Protein AF-A0A4P6F4B7-F1 (afdb_monomer_lite)

Radius of gyration: 20.77 Å; chains: 1; bounding box: 54×55×62 Å

Organism: NCBI:txid2509457

Structure (mmCIF, N/CA/C/O backbone):
data_AF-A0A4P6F4B7-F1
#
_entry.id   AF-A0A4P6F4B7-F1
#
loop_
_atom_site.group_PDB
_atom_site.id
_atom_site.type_symbol
_atom_site.label_atom_id
_atom_site.label_alt_id
_atom_site.label_comp_id
_atom_site.label_asym_id
_atom_site.label_entity_id
_atom_site.label_seq_id
_atom_site.pdbx_PDB_ins_code
_atom_site.Cartn_x
_atom_site.Cartn_y
_atom_site.Cartn_z
_atom_site.occupancy
_atom_site.B_iso_or_equiv
_atom_site.auth_seq_id
_atom_site.auth_comp_id
_atom_site.auth_asym_id
_atom_site.auth_atom_id
_atom_site.pdbx_PDB_model_num
ATOM 1 N N . MET A 1 1 ? -6.247 32.595 34.791 1.00 35.41 1 MET A N 1
ATOM 2 C CA . MET A 1 1 ? -6.452 31.134 34.673 1.00 35.41 1 MET A CA 1
ATOM 3 C C . MET A 1 1 ? -6.144 30.738 33.241 1.00 35.41 1 MET A C 1
ATOM 5 O O . MET A 1 1 ? -6.876 31.137 32.350 1.00 35.41 1 MET A O 1
ATOM 9 N N . SER A 1 2 ? -5.014 30.068 33.017 1.00 31.06 2 SER A N 1
ATOM 10 C CA . SER A 1 2 ? -4.595 29.619 31.686 1.00 31.06 2 SER A CA 1
ATOM 11 C C . SER A 1 2 ? -5.286 28.289 31.389 1.00 31.06 2 SER A C 1
ATOM 13 O O . SER A 1 2 ? -4.991 27.285 32.033 1.00 31.06 2 SER A O 1
ATOM 15 N N . THR A 1 3 ? -6.264 28.295 30.488 1.00 32.38 3 THR A N 1
ATOM 16 C CA . THR A 1 3 ? -6.916 27.094 29.958 1.00 32.38 3 THR A CA 1
ATOM 17 C C . THR A 1 3 ? -5.935 26.382 29.034 1.00 32.38 3 THR A C 1
ATOM 19 O O . THR A 1 3 ? -5.864 26.641 27.835 1.00 32.38 3 THR A O 1
ATOM 22 N N . THR A 1 4 ? -5.141 25.478 29.597 1.00 37.78 4 THR A N 1
ATOM 23 C CA . THR A 1 4 ? -4.362 24.509 28.828 1.00 37.78 4 THR A CA 1
ATOM 24 C C . THR A 1 4 ? -5.329 23.614 28.056 1.00 37.78 4 THR A C 1
ATOM 26 O O . THR A 1 4 ? -5.941 22.701 28.608 1.00 37.78 4 THR A O 1
ATOM 29 N N . LEU A 1 5 ? -5.500 23.907 26.764 1.00 41.56 5 LEU A N 1
ATOM 30 C CA . LEU A 1 5 ? -6.276 23.091 25.834 1.00 41.56 5 LEU A CA 1
ATOM 31 C C . LEU A 1 5 ? -5.729 21.663 25.866 1.00 41.56 5 LEU A C 1
ATOM 33 O O . LEU A 1 5 ? -4.612 21.397 25.418 1.00 41.56 5 LEU A O 1
ATOM 37 N N . THR A 1 6 ? -6.508 20.738 26.426 1.00 55.94 6 THR A N 1
ATOM 38 C CA . THR A 1 6 ? -6.184 19.316 26.360 1.00 55.94 6 THR A CA 1
ATOM 39 C C . THR A 1 6 ? -6.162 18.935 24.879 1.00 55.94 6 THR A C 1
ATOM 41 O O . THR A 1 6 ? -7.148 19.190 24.183 1.00 55.94 6 THR A O 1
ATOM 44 N N . PRO A 1 7 ? -5.055 18.385 24.349 1.00 62.03 7 PRO A N 1
ATOM 45 C CA . PRO A 1 7 ? -5.012 17.988 22.952 1.00 62.03 7 PRO A CA 1
ATOM 46 C C . PRO A 1 7 ? -6.158 17.011 22.664 1.00 62.03 7 PRO A C 1
ATOM 48 O O . PRO A 1 7 ? -6.463 16.171 23.518 1.00 62.03 7 PRO A O 1
ATOM 51 N N . PRO A 1 8 ? -6.790 17.094 21.480 1.00 85.25 8 PRO A N 1
ATOM 52 C CA . PRO A 1 8 ? -7.899 16.214 21.144 1.00 85.25 8 PRO A CA 1
ATOM 53 C C . PRO A 1 8 ? -7.458 14.755 21.307 1.00 85.25 8 PRO A C 1
ATOM 55 O O . PRO A 1 8 ? -6.359 14.389 20.885 1.00 85.25 8 PRO A O 1
ATOM 58 N N . VAL A 1 9 ? -8.304 13.922 21.926 1.00 90.38 9 VAL A N 1
ATOM 59 C CA . VAL A 1 9 ? -8.005 12.518 22.291 1.00 90.38 9 VAL A CA 1
ATOM 60 C C . VAL A 1 9 ? -7.377 11.742 21.126 1.00 90.38 9 VAL A C 1
ATOM 62 O O . VAL A 1 9 ? -6.399 11.018 21.314 1.00 90.38 9 VAL A O 1
ATOM 65 N N . LEU A 1 10 ? -7.873 11.971 19.906 1.00 91.75 10 LEU A N 1
ATOM 66 C CA . LEU A 1 10 ? -7.323 11.405 18.675 1.00 91.75 10 LEU A CA 1
ATOM 67 C C . LEU A 1 10 ? -5.840 11.745 18.469 1.00 91.75 10 LEU A C 1
ATOM 69 O O . LEU A 1 10 ? -5.056 10.853 18.170 1.00 91.75 10 LEU A O 1
ATOM 73 N N . ALA A 1 11 ? -5.432 13.003 18.643 1.00 94.25 11 ALA A N 1
ATOM 74 C CA . ALA A 1 11 ? -4.050 13.430 18.424 1.00 94.25 11 ALA A CA 1
ATOM 75 C C . ALA A 1 11 ? -3.086 12.829 19.455 1.00 94.25 11 ALA A C 1
ATOM 77 O O . ALA A 1 11 ? -1.920 12.571 19.149 1.00 94.25 11 ALA A O 1
ATOM 78 N N . THR A 1 12 ? -3.553 12.612 20.684 1.00 94.88 12 THR A N 1
ATOM 79 C CA . THR A 1 12 ? -2.772 11.937 21.728 1.00 94.88 12 THR A CA 1
ATOM 80 C C . THR A 1 12 ? -2.606 10.453 21.409 1.00 94.88 12 THR A C 1
ATOM 82 O O . THR A 1 12 ? -1.492 9.931 21.478 1.00 94.88 12 THR A O 1
ATOM 85 N N . LEU A 1 13 ? -3.683 9.781 20.991 1.00 95.12 13 LEU A N 1
ATOM 86 C CA . LEU A 1 13 ? -3.633 8.375 20.585 1.00 95.12 13 LEU A CA 1
ATOM 87 C C . LEU A 1 13 ? -2.804 8.168 19.320 1.00 95.12 13 LEU A C 1
ATOM 89 O O . LEU A 1 13 ? -1.950 7.291 19.307 1.00 95.12 13 LEU A O 1
ATOM 93 N N . ALA A 1 14 ? -2.983 9.003 18.297 1.00 96.94 14 ALA A N 1
ATOM 94 C CA . ALA A 1 14 ? -2.214 8.931 17.060 1.00 96.94 14 ALA A CA 1
ATOM 95 C C . ALA A 1 14 ? -0.713 9.053 17.340 1.00 96.94 14 ALA A C 1
ATOM 97 O O . ALA A 1 14 ? 0.058 8.206 16.906 1.00 96.94 14 ALA A O 1
ATOM 98 N N . ARG A 1 15 ? -0.289 10.036 18.151 1.00 97.38 15 ARG A N 1
ATOM 99 C CA . ARG A 1 15 ? 1.121 10.171 18.567 1.00 97.38 15 ARG A CA 1
ATOM 100 C C . ARG A 1 15 ? 1.644 8.926 19.279 1.00 97.38 15 ARG A C 1
ATOM 102 O O . ARG A 1 15 ? 2.787 8.528 19.058 1.00 97.38 15 ARG A O 1
ATOM 109 N N . ARG A 1 16 ? 0.818 8.304 20.123 1.00 97.38 16 ARG A N 1
ATOM 110 C CA . ARG A 1 16 ? 1.181 7.068 20.820 1.00 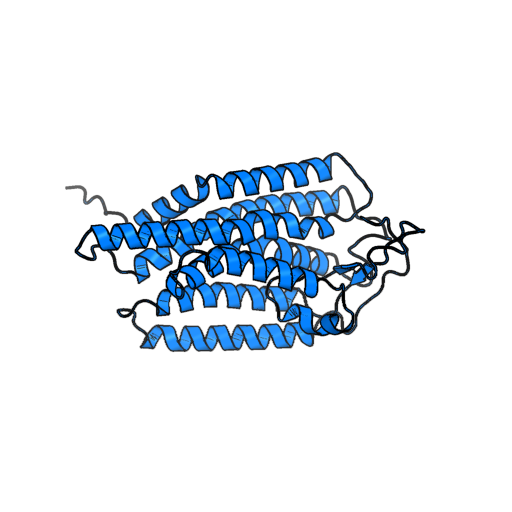97.38 16 ARG A CA 1
ATOM 111 C C . ARG A 1 16 ? 1.337 5.895 19.853 1.00 97.38 16 ARG A C 1
ATOM 113 O O . ARG A 1 16 ? 2.346 5.202 19.940 1.00 97.38 16 ARG A O 1
ATOM 120 N N . GLU A 1 17 ? 0.394 5.689 18.938 1.00 98.00 17 GLU A N 1
ATOM 121 C CA . GLU A 1 17 ? 0.468 4.588 17.969 1.00 98.00 17 GLU A CA 1
ATOM 122 C C . GLU A 1 17 ? 1.582 4.798 16.937 1.00 98.00 17 GLU A C 1
ATOM 124 O O . GLU A 1 17 ? 2.301 3.850 16.636 1.00 98.00 17 GLU A O 1
ATOM 129 N N . ILE A 1 18 ? 1.822 6.038 16.491 1.00 98.56 18 ILE A N 1
ATOM 130 C CA . ILE A 1 18 ? 2.997 6.420 15.688 1.00 98.56 18 ILE A CA 1
ATOM 131 C C . ILE A 1 18 ? 4.280 5.999 16.407 1.00 98.56 18 ILE A C 1
ATOM 133 O O . ILE A 1 18 ? 5.122 5.312 15.830 1.00 98.56 18 ILE A O 1
ATOM 137 N N . ARG A 1 19 ? 4.423 6.363 17.690 1.00 98.50 19 ARG A N 1
ATOM 138 C CA . ARG A 1 19 ? 5.600 5.991 18.482 1.00 98.50 19 ARG A CA 1
ATOM 139 C C . ARG A 1 19 ? 5.728 4.477 18.610 1.00 98.50 19 ARG A C 1
ATOM 141 O O . ARG A 1 19 ? 6.810 3.956 18.376 1.00 98.50 19 ARG A O 1
ATOM 148 N N . HIS A 1 20 ? 4.650 3.772 18.956 1.00 98.38 20 HIS A N 1
ATOM 149 C CA . HIS A 1 20 ? 4.681 2.315 19.086 1.00 98.38 20 HIS A CA 1
ATOM 150 C C . HIS A 1 20 ? 5.082 1.626 17.781 1.00 98.38 20 HIS A C 1
ATOM 152 O O . HIS A 1 20 ? 5.886 0.695 17.822 1.00 98.38 20 HIS A O 1
ATOM 158 N N . TYR A 1 21 ? 4.556 2.092 16.645 1.00 98.56 21 TYR A N 1
ATOM 159 C CA . TYR A 1 21 ? 4.910 1.580 15.327 1.00 98.56 21 TYR A CA 1
ATOM 160 C C . TYR A 1 21 ? 6.398 1.805 15.041 1.00 98.56 21 TYR A C 1
ATOM 162 O O . TYR A 1 21 ? 7.110 0.853 14.729 1.00 98.56 21 TYR A O 1
ATOM 170 N N . ALA A 1 22 ? 6.887 3.036 15.226 1.00 98.50 22 ALA A N 1
ATOM 171 C CA . ALA A 1 22 ? 8.288 3.397 15.001 1.00 98.50 22 ALA A CA 1
ATOM 172 C C . ALA A 1 22 ? 9.266 2.619 15.894 1.00 98.50 22 ALA A C 1
ATOM 174 O O . ALA A 1 22 ? 10.378 2.324 15.473 1.00 98.50 22 ALA A O 1
ATOM 175 N N . THR A 1 23 ? 8.854 2.254 17.110 1.00 98.38 23 THR A N 1
ATOM 176 C CA . THR A 1 23 ? 9.669 1.455 18.043 1.00 98.38 23 THR A CA 1
ATOM 177 C C . THR A 1 23 ? 9.446 -0.055 17.930 1.00 98.38 23 THR A C 1
ATOM 179 O O . THR A 1 23 ? 9.981 -0.816 18.735 1.00 98.38 23 THR A O 1
ATOM 182 N N . SER A 1 24 ? 8.620 -0.515 16.989 1.00 98.31 24 SER A N 1
ATOM 183 C CA . SER A 1 24 ? 8.363 -1.942 16.804 1.00 98.31 24 SER A CA 1
ATOM 184 C C . SER A 1 24 ? 9.623 -2.641 16.305 1.00 98.31 24 SER A C 1
ATOM 186 O O . SER A 1 24 ? 10.150 -2.288 15.254 1.00 98.31 24 SER A O 1
ATOM 188 N N . TRP A 1 25 ? 10.080 -3.671 17.022 1.00 98.06 25 TRP A N 1
ATOM 189 C CA . TRP A 1 25 ? 11.284 -4.415 16.644 1.00 98.06 25 TRP A CA 1
ATOM 190 C C . TRP A 1 25 ? 11.193 -4.996 15.231 1.00 98.06 25 TRP A C 1
ATOM 192 O O . TRP A 1 25 ? 12.119 -4.836 14.448 1.00 98.06 25 TRP A O 1
ATOM 202 N N . LEU A 1 26 ? 10.044 -5.581 14.870 1.00 97.31 26 LEU A N 1
ATOM 203 C CA . LEU A 1 26 ? 9.818 -6.114 13.523 1.00 97.31 26 LEU A CA 1
ATOM 204 C C . LEU A 1 26 ? 9.966 -5.033 12.447 1.00 97.31 26 LEU A C 1
ATOM 206 O O . LEU A 1 26 ? 10.609 -5.271 11.430 1.00 97.31 26 LEU A O 1
ATOM 210 N N . PHE A 1 27 ? 9.408 -3.842 12.689 1.00 98.00 27 PHE A N 1
ATOM 211 C CA . PHE A 1 27 ? 9.550 -2.720 11.764 1.00 98.00 27 PHE A CA 1
ATOM 212 C C . PHE A 1 27 ? 11.016 -2.293 11.651 1.00 98.00 27 PHE A C 1
ATOM 214 O O . PHE A 1 27 ? 11.535 -2.209 10.546 1.00 98.00 27 PHE A O 1
ATOM 221 N N . LEU A 1 28 ? 11.702 -2.098 12.780 1.00 98.38 28 LEU A N 1
ATOM 222 C CA . LEU A 1 28 ? 13.111 -1.701 12.805 1.00 98.38 28 LEU A CA 1
ATOM 223 C C . LEU A 1 28 ? 14.018 -2.716 12.100 1.00 98.38 28 LEU A C 1
ATOM 225 O O . LEU A 1 28 ? 14.909 -2.310 11.362 1.00 98.38 28 LEU A O 1
ATOM 229 N N . THR A 1 29 ? 13.775 -4.020 12.264 1.00 97.88 29 THR A N 1
ATOM 230 C CA . THR A 1 29 ? 14.490 -5.064 11.516 1.00 97.88 29 THR A CA 1
ATOM 231 C C . THR A 1 29 ? 14.230 -4.946 10.015 1.00 97.88 29 THR A C 1
ATOM 233 O O . THR A 1 29 ? 15.181 -4.958 9.240 1.00 97.88 29 THR A O 1
ATOM 236 N N . GLY A 1 30 ? 12.972 -4.768 9.596 1.00 96.69 30 GLY A N 1
ATOM 237 C CA . GLY A 1 30 ? 12.630 -4.548 8.187 1.00 96.69 30 GLY A CA 1
ATOM 238 C C . GLY A 1 30 ? 13.335 -3.325 7.593 1.00 96.69 30 GLY A C 1
ATOM 239 O O . GLY A 1 30 ? 13.929 -3.415 6.521 1.00 96.69 30 GLY A O 1
ATOM 240 N N . VAL A 1 31 ? 13.358 -2.207 8.325 1.00 97.25 31 VAL A N 1
ATOM 241 C CA . VAL A 1 31 ? 14.072 -0.981 7.927 1.00 97.25 31 VAL A CA 1
ATOM 242 C C . VAL A 1 31 ? 15.580 -1.201 7.848 1.00 97.25 31 VAL A C 1
ATOM 244 O O . VAL A 1 31 ? 16.199 -0.756 6.887 1.00 97.25 31 VAL A O 1
ATOM 247 N N . ALA A 1 32 ? 16.176 -1.895 8.819 1.00 97.38 32 ALA A N 1
ATOM 248 C CA . ALA A 1 32 ? 17.608 -2.177 8.823 1.00 97.38 32 ALA A CA 1
ATOM 249 C C . ALA A 1 32 ? 18.025 -3.022 7.611 1.00 97.38 32 ALA A C 1
ATOM 251 O O . ALA A 1 32 ? 19.013 -2.702 6.954 1.00 97.38 32 ALA A O 1
ATOM 252 N N . VAL A 1 33 ? 17.250 -4.058 7.275 1.00 95.88 33 VAL A N 1
ATOM 253 C CA . VAL A 1 33 ? 17.514 -4.902 6.099 1.00 95.88 33 VAL A CA 1
ATOM 254 C C . VAL A 1 33 ? 17.290 -4.119 4.800 1.00 95.88 33 VAL A C 1
ATOM 256 O O . VAL A 1 33 ? 18.110 -4.213 3.889 1.00 95.88 33 VAL A O 1
ATOM 259 N N . ALA A 1 34 ? 16.241 -3.291 4.723 1.00 93.88 34 ALA A N 1
ATOM 260 C CA . ALA A 1 34 ? 15.999 -2.437 3.560 1.00 93.88 34 ALA A CA 1
ATOM 261 C C . ALA A 1 34 ? 17.146 -1.441 3.339 1.00 93.88 34 ALA A C 1
ATOM 263 O O . ALA A 1 34 ? 17.628 -1.294 2.220 1.00 93.88 34 ALA A O 1
ATOM 264 N N . LEU A 1 35 ? 17.626 -0.809 4.413 1.00 94.19 35 LEU A N 1
ATOM 265 C CA . LEU A 1 35 ? 18.765 0.103 4.371 1.00 94.19 35 LEU A CA 1
ATOM 266 C C . LEU A 1 35 ? 20.049 -0.616 3.951 1.00 94.19 35 LEU A C 1
ATOM 268 O O . LEU A 1 35 ? 20.772 -0.099 3.107 1.00 94.19 35 LEU A O 1
ATOM 272 N N . ALA A 1 36 ? 20.323 -1.801 4.502 1.00 94.06 36 ALA A N 1
ATOM 273 C CA . ALA A 1 36 ? 21.495 -2.591 4.132 1.00 94.06 36 ALA A CA 1
ATOM 274 C C . ALA A 1 36 ? 21.488 -2.942 2.636 1.00 94.06 36 ALA A C 1
ATOM 276 O O . ALA A 1 36 ? 22.503 -2.766 1.966 1.00 94.06 36 ALA A O 1
ATOM 277 N N . SER A 1 37 ? 20.333 -3.345 2.098 1.00 91.12 37 SER A N 1
ATOM 278 C CA . SER A 1 37 ? 20.161 -3.608 0.664 1.00 91.12 37 SER A CA 1
ATOM 279 C C . SER A 1 37 ? 20.376 -2.351 -0.189 1.00 91.12 37 SER A C 1
ATOM 281 O O . SER A 1 37 ? 21.076 -2.405 -1.202 1.00 91.12 37 SER A O 1
ATOM 283 N N . THR A 1 38 ? 19.850 -1.196 0.234 1.00 90.44 38 THR A N 1
ATOM 284 C CA . THR A 1 38 ? 20.098 0.080 -0.455 1.00 90.44 38 THR A CA 1
ATOM 285 C C . THR A 1 38 ? 21.577 0.451 -0.440 1.00 90.44 38 THR A C 1
ATOM 287 O O . THR A 1 38 ? 22.119 0.800 -1.481 1.00 90.44 38 THR A O 1
ATOM 290 N N . VAL A 1 39 ? 22.249 0.348 0.711 1.00 92.12 39 VAL A N 1
ATOM 291 C CA . VAL A 1 39 ? 23.685 0.645 0.836 1.00 92.12 39 VAL A CA 1
ATOM 292 C C . VAL A 1 39 ? 24.506 -0.282 -0.051 1.00 92.12 39 VAL A C 1
ATOM 294 O O . VAL A 1 39 ? 25.375 0.194 -0.772 1.00 92.12 39 VAL A O 1
ATOM 297 N N . GLN A 1 40 ? 24.205 -1.581 -0.055 1.00 90.31 40 GLN A N 1
ATOM 298 C CA . GLN A 1 40 ? 24.858 -2.534 -0.948 1.00 90.31 40 GLN A CA 1
ATOM 299 C C . GLN A 1 40 ? 24.715 -2.116 -2.417 1.00 90.31 40 GLN A C 1
ATOM 301 O O . GLN A 1 40 ? 25.706 -2.142 -3.137 1.00 90.31 40 GLN A O 1
ATOM 306 N N . SER A 1 41 ? 23.526 -1.657 -2.823 1.00 87.88 41 SER A N 1
ATOM 307 C CA . SER A 1 41 ? 23.273 -1.189 -4.194 1.00 87.88 41 SER A CA 1
ATOM 308 C C . SER A 1 41 ? 24.114 0.041 -4.567 1.00 87.88 41 SER A C 1
ATOM 310 O O . SER A 1 41 ? 24.460 0.210 -5.722 1.00 87.88 41 SER A O 1
ATOM 312 N N . PHE A 1 42 ? 24.481 0.897 -3.606 1.00 88.69 42 PHE A N 1
ATOM 313 C CA . PHE A 1 42 ? 25.400 2.016 -3.861 1.00 88.69 42 PHE A CA 1
ATOM 314 C C . PHE A 1 42 ? 26.869 1.590 -3.952 1.00 88.69 42 PHE A C 1
ATOM 316 O O . PHE A 1 42 ? 27.668 2.280 -4.584 1.00 88.69 42 PHE A O 1
AT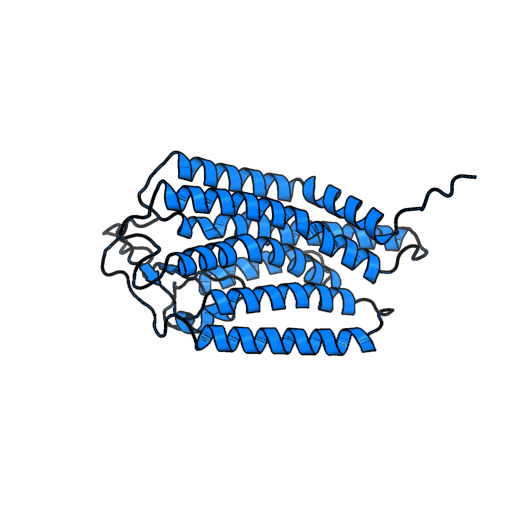OM 323 N N . LEU A 1 43 ? 27.245 0.503 -3.277 1.00 90.19 43 LEU A N 1
ATOM 324 C CA . LEU A 1 43 ? 28.634 0.047 -3.183 1.00 90.19 43 LEU A CA 1
ATOM 325 C C . LEU A 1 43 ? 29.026 -0.910 -4.310 1.00 90.19 43 LEU A C 1
ATOM 327 O O . LEU A 1 43 ? 30.206 -0.994 -4.646 1.00 90.19 43 LEU A O 1
ATOM 331 N N . VAL A 1 44 ? 28.061 -1.644 -4.859 1.00 84.81 44 VAL A N 1
ATOM 332 C CA . VAL A 1 44 ? 28.277 -2.662 -5.886 1.00 84.81 44 VAL A CA 1
ATOM 333 C C . VAL A 1 44 ? 27.420 -2.317 -7.094 1.00 84.81 44 VAL A C 1
ATOM 335 O O . VAL A 1 44 ? 26.204 -2.458 -7.043 1.00 84.81 44 VAL A O 1
ATOM 338 N N . ASP A 1 45 ? 28.074 -1.884 -8.170 1.00 79.25 45 ASP A N 1
ATOM 339 C CA . ASP A 1 45 ? 27.445 -1.771 -9.483 1.00 79.25 45 ASP A CA 1
ATOM 340 C C . ASP A 1 45 ? 27.577 -3.120 -10.196 1.00 79.25 45 ASP A C 1
ATOM 342 O O . ASP A 1 45 ? 28.640 -3.480 -10.707 1.00 79.25 45 ASP A O 1
ATOM 346 N N . ASP A 1 46 ? 26.509 -3.908 -10.154 1.00 71.50 46 ASP A N 1
ATOM 347 C CA . ASP A 1 46 ? 26.401 -5.185 -10.860 1.00 71.50 46 ASP A CA 1
ATOM 348 C C . ASP A 1 46 ? 25.748 -5.028 -12.246 1.00 71.50 46 ASP A C 1
ATOM 350 O O . ASP A 1 46 ? 25.455 -6.019 -12.919 1.00 71.50 46 ASP A O 1
ATOM 354 N N . GLY A 1 47 ? 25.508 -3.787 -12.691 1.00 68.12 47 GLY A N 1
ATOM 355 C CA . GLY A 1 47 ? 24.798 -3.480 -13.931 1.00 68.12 47 GLY A CA 1
ATOM 356 C C . GLY A 1 47 ? 23.325 -3.904 -13.928 1.00 68.12 47 GLY A C 1
ATOM 357 O O . GLY A 1 47 ? 22.655 -3.761 -14.964 1.00 68.12 47 GLY A O 1
ATOM 358 N N . THR A 1 48 ? 22.817 -4.421 -12.799 1.00 66.06 48 THR A N 1
ATOM 359 C CA . THR A 1 48 ? 21.401 -4.715 -12.589 1.00 66.06 48 THR A CA 1
ATOM 360 C C . THR A 1 4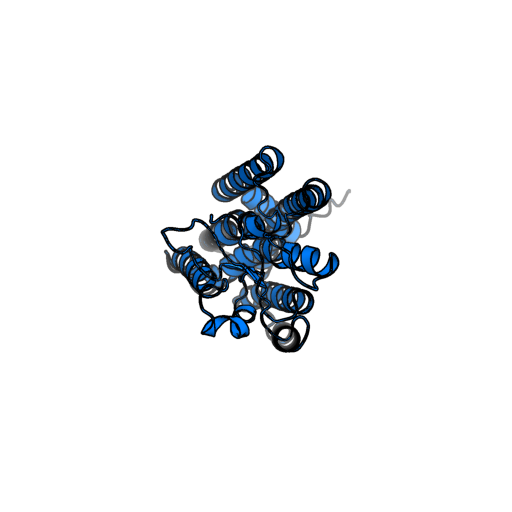8 ? 20.655 -3.439 -12.215 1.00 66.06 48 THR A C 1
ATOM 362 O O . THR A 1 48 ? 21.218 -2.410 -11.848 1.00 66.06 48 THR A O 1
ATOM 365 N N . SER A 1 49 ? 19.339 -3.457 -12.399 1.00 63.19 49 SER A N 1
ATOM 366 C CA . SER A 1 49 ? 18.552 -2.245 -12.233 1.00 63.19 49 SER A CA 1
ATOM 367 C C . SER A 1 49 ? 18.253 -1.900 -10.780 1.00 63.19 49 SER A C 1
ATOM 369 O O . SER A 1 49 ? 17.678 -2.714 -10.056 1.00 63.19 49 SER A O 1
ATOM 371 N N . SER A 1 50 ? 18.390 -0.619 -10.431 1.00 58.62 50 SER A N 1
ATOM 372 C CA . SER A 1 50 ? 17.766 -0.019 -9.242 1.00 58.62 50 SER A CA 1
ATOM 373 C C . SER A 1 50 ? 16.241 -0.205 -9.186 1.00 58.62 50 SER A C 1
ATOM 375 O O . SER A 1 50 ? 15.644 -0.142 -8.116 1.00 58.62 50 SER A O 1
ATOM 377 N N . THR A 1 51 ? 15.579 -0.478 -10.314 1.00 58.66 51 THR A N 1
ATOM 378 C CA . THR A 1 51 ? 14.136 -0.767 -10.352 1.00 58.66 51 THR A CA 1
ATOM 379 C C . THR A 1 51 ? 13.779 -2.201 -9.939 1.00 58.66 51 THR A C 1
ATOM 381 O O . THR A 1 51 ? 12.629 -2.451 -9.586 1.00 58.66 51 THR A O 1
ATOM 384 N N . MET A 1 52 ? 14.739 -3.134 -9.906 1.00 60.47 52 MET A N 1
ATOM 385 C CA . MET A 1 52 ? 14.522 -4.509 -9.423 1.00 60.47 52 MET A CA 1
ATOM 386 C C . MET A 1 52 ? 14.492 -4.583 -7.897 1.00 60.47 52 MET A C 1
ATOM 388 O O . MET A 1 52 ? 13.718 -5.341 -7.315 1.00 60.47 52 MET A O 1
ATOM 392 N N . THR A 1 53 ? 15.249 -3.716 -7.225 1.00 70.94 53 THR A N 1
ATOM 393 C CA . THR A 1 53 ? 15.252 -3.614 -5.759 1.00 70.94 53 THR A CA 1
ATOM 394 C C . THR A 1 53 ? 13.993 -2.930 -5.206 1.00 70.94 53 THR A C 1
ATOM 396 O O . THR A 1 53 ? 13.819 -2.837 -3.993 1.00 70.94 53 THR A O 1
ATOM 399 N N . MET A 1 54 ? 13.049 -2.524 -6.065 1.00 76.19 54 MET A N 1
ATOM 400 C CA . MET A 1 54 ? 11.776 -1.891 -5.683 1.00 76.19 54 MET A CA 1
ATOM 401 C C . MET A 1 54 ? 10.860 -2.769 -4.839 1.00 76.19 54 MET A C 1
ATOM 403 O O . MET A 1 54 ? 10.029 -2.245 -4.098 1.00 76.19 54 MET A O 1
ATOM 407 N N . ILE A 1 55 ? 11.034 -4.091 -4.880 1.00 81.62 55 ILE A N 1
ATOM 408 C CA . ILE A 1 55 ? 10.311 -4.985 -3.973 1.00 81.62 55 ILE A CA 1
ATOM 409 C C . ILE A 1 55 ? 10.782 -4.866 -2.526 1.00 81.62 55 ILE A C 1
ATOM 411 O O . ILE A 1 55 ? 10.007 -5.138 -1.616 1.00 81.62 55 ILE A O 1
ATOM 415 N N . VAL A 1 56 ? 12.026 -4.457 -2.284 1.00 86.75 56 VAL A N 1
ATOM 416 C CA . VAL A 1 56 ? 12.632 -4.421 -0.947 1.00 86.75 56 VAL A CA 1
ATOM 417 C C . VAL A 1 56 ? 11.791 -3.605 0.045 1.00 86.75 56 VAL A C 1
ATOM 419 O O . VAL A 1 56 ? 11.371 -4.176 1.054 1.00 86.75 56 VAL A O 1
ATOM 422 N N . PRO A 1 57 ? 11.459 -2.320 -0.200 1.00 87.56 57 PRO A N 1
ATOM 423 C CA . PRO A 1 57 ? 10.571 -1.562 0.688 1.00 87.56 57 PRO A CA 1
ATOM 424 C C . PRO A 1 57 ? 9.180 -2.192 0.773 1.00 87.56 57 PRO A C 1
ATOM 426 O O . PRO A 1 57 ? 8.573 -2.245 1.839 1.00 87.56 57 PRO A O 1
ATOM 429 N N . ALA A 1 58 ? 8.678 -2.732 -0.329 1.00 89.38 58 ALA A N 1
ATOM 430 C CA . ALA A 1 58 ? 7.385 -3.374 -0.360 1.00 89.38 58 ALA A CA 1
ATOM 431 C C . ALA A 1 58 ? 7.325 -4.580 0.610 1.00 89.38 58 ALA A C 1
ATOM 433 O O . ALA A 1 58 ? 6.514 -4.619 1.539 1.00 89.38 58 ALA A O 1
ATOM 434 N N . ALA A 1 59 ? 8.233 -5.537 0.461 1.00 90.12 59 ALA A N 1
ATOM 435 C CA . ALA A 1 59 ? 8.313 -6.718 1.304 1.00 90.12 59 ALA A CA 1
ATOM 436 C C . ALA A 1 59 ? 8.695 -6.363 2.751 1.00 90.12 59 ALA A C 1
ATOM 438 O O . ALA A 1 59 ? 8.011 -6.751 3.699 1.00 90.12 59 ALA A O 1
ATOM 439 N N . LEU A 1 60 ? 9.765 -5.592 2.942 1.00 94.19 60 LEU A N 1
ATOM 440 C CA . LEU A 1 60 ? 10.355 -5.379 4.266 1.00 94.19 60 LEU A CA 1
ATOM 441 C C . LEU A 1 60 ? 9.660 -4.300 5.091 1.00 94.19 60 LEU A C 1
ATOM 443 O O . LEU A 1 60 ? 9.740 -4.338 6.315 1.00 94.19 60 LEU A O 1
ATOM 447 N N . ILE A 1 61 ? 8.980 -3.345 4.454 1.00 95.06 61 ILE A N 1
ATOM 448 C CA . ILE A 1 61 ? 8.233 -2.290 5.148 1.00 95.06 61 ILE A CA 1
ATOM 449 C C . ILE A 1 61 ? 6.738 -2.569 5.060 1.00 95.06 61 ILE A C 1
ATOM 451 O O . ILE A 1 61 ? 6.051 -2.536 6.079 1.00 95.06 61 ILE A O 1
ATOM 455 N N . GLY A 1 62 ? 6.229 -2.878 3.870 1.00 95.38 62 GLY A N 1
ATOM 456 C CA . GLY A 1 62 ? 4.808 -3.123 3.653 1.00 95.38 62 GLY A CA 1
ATOM 457 C C . GLY A 1 62 ? 4.323 -4.444 4.261 1.00 95.38 62 GLY A C 1
ATOM 458 O O . GLY A 1 62 ? 3.456 -4.426 5.137 1.00 95.38 62 GLY A O 1
ATOM 459 N N . VAL A 1 63 ? 4.879 -5.593 3.852 1.00 95.56 63 VAL A N 1
ATOM 460 C CA . VAL A 1 63 ? 4.423 -6.917 4.344 1.00 95.56 63 VAL A CA 1
ATOM 461 C C . VAL A 1 63 ? 4.747 -7.095 5.827 1.00 95.56 63 VAL A C 1
ATOM 463 O O . VAL A 1 63 ? 3.899 -7.536 6.601 1.00 95.56 63 VAL A O 1
ATOM 466 N N . VAL A 1 64 ? 5.935 -6.687 6.275 1.00 96.50 64 VAL A N 1
ATOM 467 C CA . VAL A 1 64 ? 6.246 -6.655 7.717 1.00 96.50 64 VAL A CA 1
ATOM 468 C C . VAL A 1 64 ? 5.319 -5.680 8.449 1.00 96.50 64 VAL A C 1
ATOM 470 O O . VAL A 1 64 ? 4.817 -5.985 9.533 1.00 96.50 64 VAL A O 1
ATOM 473 N N . GLY A 1 65 ? 5.035 -4.526 7.848 1.00 97.50 65 GLY A N 1
ATOM 474 C CA . GLY A 1 65 ? 4.145 -3.514 8.399 1.00 97.50 65 GLY A CA 1
ATOM 475 C C . GLY A 1 65 ? 2.705 -3.985 8.594 1.00 97.50 65 GLY A C 1
ATOM 476 O O . GLY A 1 65 ? 2.062 -3.601 9.572 1.00 97.50 65 GLY A O 1
ATOM 477 N N . LEU A 1 66 ? 2.230 -4.899 7.745 1.00 97.94 66 LEU A N 1
ATOM 478 C CA . LEU A 1 66 ? 0.968 -5.624 7.922 1.00 97.94 66 LEU A CA 1
ATOM 479 C C . LEU A 1 66 ? 0.937 -6.332 9.288 1.00 97.94 66 LEU A C 1
ATOM 481 O O . LEU A 1 66 ? -0.011 -6.163 10.061 1.00 97.94 66 LEU A O 1
ATOM 485 N N . LEU A 1 67 ? 1.994 -7.082 9.621 1.00 97.94 67 LEU A N 1
ATOM 486 C CA . LEU A 1 67 ? 2.110 -7.807 10.893 1.00 97.94 67 LEU A CA 1
ATOM 487 C C . LEU A 1 67 ? 2.226 -6.851 12.089 1.00 97.94 67 LEU A C 1
ATOM 489 O O . LEU A 1 67 ? 1.608 -7.081 13.133 1.00 97.94 67 LEU A O 1
ATOM 493 N N . VAL A 1 68 ? 2.990 -5.766 11.936 1.00 98.38 68 VAL A N 1
ATOM 494 C CA . VAL A 1 68 ? 3.153 -4.739 12.976 1.00 98.38 68 VAL A CA 1
ATOM 495 C C . VAL A 1 68 ? 1.817 -4.074 13.285 1.00 98.38 68 VAL A C 1
ATOM 497 O O . VAL A 1 68 ? 1.415 -4.035 14.451 1.00 98.38 68 VAL A O 1
ATOM 500 N N . MET A 1 69 ? 1.094 -3.617 12.258 1.00 98.56 69 MET A N 1
ATOM 501 C CA . MET A 1 69 ? -0.204 -2.968 12.435 1.00 98.56 69 MET A CA 1
ATOM 502 C C . MET A 1 69 ? -1.219 -3.911 13.081 1.00 98.56 69 MET A C 1
ATOM 504 O O . MET A 1 69 ? -1.901 -3.527 14.030 1.00 98.56 69 MET A O 1
ATOM 508 N N . ALA A 1 70 ? -1.266 -5.173 12.655 1.00 98.12 70 ALA A N 1
ATOM 509 C CA . ALA A 1 70 ? -2.108 -6.184 13.287 1.00 98.12 70 ALA A CA 1
ATOM 510 C C . ALA A 1 70 ? -1.803 -6.367 14.783 1.00 98.12 70 ALA A C 1
ATOM 512 O O . ALA A 1 70 ? -2.711 -6.497 15.609 1.00 98.12 70 ALA A O 1
ATOM 513 N N . GLY A 1 71 ? -0.522 -6.346 15.161 1.00 97.75 71 GLY A N 1
ATOM 514 C CA . GLY A 1 71 ? -0.098 -6.386 16.560 1.00 97.75 71 GLY A CA 1
ATOM 515 C C . GLY A 1 71 ? -0.585 -5.179 17.367 1.00 97.75 71 GLY A C 1
ATOM 516 O O . GLY A 1 71 ? -1.023 -5.346 18.512 1.00 97.75 71 GLY A O 1
ATOM 517 N N . LEU A 1 72 ? -0.548 -3.980 16.777 1.00 97.81 72 LEU A N 1
ATOM 518 C CA . LEU A 1 72 ? -1.054 -2.749 17.395 1.00 97.81 72 LEU A CA 1
ATOM 519 C C . LEU A 1 72 ? -2.576 -2.779 17.565 1.00 97.81 72 LEU A C 1
ATOM 521 O O . LEU A 1 72 ? -3.056 -2.501 18.662 1.00 97.81 72 LEU A O 1
ATOM 525 N N . VAL A 1 73 ? -3.326 -3.215 16.547 1.00 97.44 73 VAL A N 1
ATOM 526 C CA . VAL A 1 73 ? -4.790 -3.388 16.623 1.00 97.44 73 VAL A CA 1
ATOM 527 C C . VAL A 1 73 ? -5.160 -4.325 17.772 1.00 97.44 73 VAL A C 1
ATOM 529 O O . VAL A 1 73 ? -5.869 -3.925 18.694 1.00 97.44 73 VAL A O 1
ATOM 532 N N . ARG A 1 74 ? -4.580 -5.535 17.811 1.00 96.38 74 ARG A N 1
ATOM 533 C CA . ARG A 1 74 ? -4.842 -6.517 18.884 1.00 96.38 74 ARG A CA 1
ATOM 534 C C . ARG A 1 74 ? -4.479 -5.988 20.270 1.00 96.38 74 ARG A C 1
ATOM 536 O O . ARG A 1 74 ? -5.048 -6.431 21.266 1.00 96.38 74 ARG A O 1
ATOM 543 N N . ARG A 1 75 ? -3.464 -5.127 20.380 1.00 95.44 75 ARG A N 1
ATOM 544 C CA . ARG A 1 75 ? -3.081 -4.489 21.650 1.00 95.44 75 ARG A CA 1
ATOM 545 C C . ARG A 1 75 ? -4.106 -3.432 22.055 1.00 95.44 75 ARG A C 1
ATOM 547 O O . ARG A 1 75 ? -4.517 -3.423 23.211 1.00 95.44 75 ARG A O 1
ATOM 554 N N . SER A 1 76 ? -4.521 -2.594 21.110 1.00 94.38 76 SER A N 1
ATOM 555 C CA . SER A 1 76 ? -5.528 -1.551 21.307 1.00 94.38 76 SER A CA 1
ATOM 556 C C . SER A 1 76 ? -6.872 -2.139 21.742 1.00 94.38 76 SER A C 1
ATOM 558 O O . SER A 1 76 ? -7.486 -1.645 22.686 1.00 94.38 76 SER A O 1
ATOM 560 N N . ASP A 1 77 ? -7.300 -3.241 21.124 1.00 92.75 77 ASP A N 1
ATOM 561 C CA . ASP A 1 77 ? -8.569 -3.898 21.455 1.00 92.75 77 ASP A CA 1
ATOM 562 C C . ASP A 1 77 ? -8.534 -4.617 22.800 1.00 92.75 77 ASP A C 1
ATOM 564 O O . ASP A 1 77 ? -9.472 -4.491 23.582 1.00 92.75 77 ASP A O 1
ATOM 568 N N . ARG A 1 78 ? -7.423 -5.284 23.140 1.00 92.75 78 ARG A N 1
ATOM 569 C CA . ARG A 1 78 ? -7.244 -5.861 24.483 1.00 92.75 78 ARG A CA 1
ATOM 570 C C . ARG A 1 78 ? -7.246 -4.797 25.576 1.00 92.75 78 ARG A C 1
ATOM 572 O O . ARG A 1 78 ? -7.821 -5.025 26.633 1.00 92.75 78 ARG A O 1
ATOM 579 N N . ALA A 1 79 ? -6.620 -3.646 25.328 1.00 90.81 79 ALA A N 1
ATOM 580 C CA . ALA A 1 79 ? -6.618 -2.538 26.277 1.00 90.81 79 ALA A CA 1
ATOM 581 C C . ALA A 1 79 ? -8.028 -1.963 26.485 1.00 90.81 79 ALA A C 1
ATOM 583 O O . ALA A 1 79 ? -8.413 -1.702 27.621 1.00 90.81 79 ALA A O 1
ATOM 584 N N . ALA A 1 80 ? -8.810 -1.814 25.411 1.00 89.19 80 ALA A N 1
ATOM 585 C CA . ALA A 1 80 ? -10.197 -1.365 25.511 1.00 89.19 80 ALA A CA 1
ATOM 586 C C . ALA A 1 80 ? -11.088 -2.383 26.239 1.00 89.19 80 ALA A C 1
ATOM 588 O O . ALA A 1 80 ? -11.867 -1.989 27.100 1.00 89.19 80 ALA A O 1
ATOM 589 N N . ALA A 1 81 ? -10.930 -3.680 25.958 1.00 88.19 81 ALA A N 1
ATOM 590 C CA . ALA A 1 81 ? -11.668 -4.735 26.652 1.00 88.19 81 ALA A CA 1
ATOM 591 C C . ALA A 1 81 ? -11.344 -4.778 28.157 1.00 88.19 81 ALA A C 1
ATOM 593 O O . ALA A 1 81 ? -12.244 -4.924 28.977 1.00 88.19 81 ALA A O 1
ATOM 594 N N . ALA A 1 82 ? -10.071 -4.603 28.531 1.00 89.25 82 ALA A N 1
ATOM 595 C CA . ALA A 1 82 ? -9.638 -4.596 29.930 1.00 89.25 82 ALA A CA 1
ATOM 596 C C . ALA A 1 82 ? -10.118 -3.362 30.717 1.00 89.25 82 ALA A C 1
ATOM 598 O O . ALA A 1 82 ? -10.287 -3.445 31.929 1.00 89.25 82 ALA A O 1
ATOM 599 N N . ALA A 1 83 ? -10.339 -2.227 30.048 1.00 85.88 83 ALA A N 1
ATOM 600 C CA . ALA A 1 83 ? -10.827 -1.007 30.687 1.00 85.88 83 ALA A CA 1
ATOM 601 C C . ALA A 1 83 ? -12.305 -1.085 31.119 1.00 85.88 83 ALA A C 1
ATOM 603 O O . ALA A 1 83 ? -12.731 -0.263 31.927 1.00 85.88 83 ALA A O 1
ATOM 604 N N . GLY A 1 84 ? -13.088 -2.047 30.611 1.00 71.19 84 GLY A N 1
ATOM 605 C CA . GLY A 1 84 ? -14.476 -2.318 31.023 1.00 71.19 84 GLY A CA 1
ATOM 606 C C . GLY A 1 84 ? -15.517 -1.265 30.606 1.00 71.19 84 GLY A C 1
ATOM 607 O O . GLY A 1 84 ? -16.646 -1.624 30.290 1.00 71.19 84 GLY A O 1
ATOM 608 N N . ALA A 1 85 ? -15.138 0.013 30.530 1.00 68.06 85 ALA A N 1
ATOM 609 C CA . ALA A 1 85 ? -15.910 1.105 29.944 1.00 68.06 85 ALA A CA 1
ATOM 610 C C . ALA A 1 85 ? -15.157 1.683 28.735 1.00 68.06 85 ALA A C 1
ATOM 612 O O . ALA A 1 85 ? -13.949 1.932 28.801 1.00 68.06 85 ALA A O 1
ATOM 613 N N . VAL A 1 86 ? -15.859 1.906 27.618 1.00 61.91 86 VAL A N 1
ATOM 614 C CA . VAL A 1 86 ? -15.265 2.422 26.373 1.00 61.91 86 VAL A CA 1
ATOM 615 C C . VAL A 1 86 ? -14.940 3.909 26.541 1.00 61.91 86 VAL A C 1
ATOM 617 O O . VAL A 1 86 ? -15.688 4.783 26.122 1.00 61.91 86 VAL A O 1
ATOM 620 N N . ALA A 1 87 ? -13.799 4.218 27.161 1.00 72.44 87 ALA A N 1
ATOM 621 C CA . ALA A 1 87 ? -13.339 5.601 27.308 1.00 72.44 87 ALA A CA 1
ATOM 622 C C . ALA A 1 87 ? -13.033 6.267 25.949 1.00 72.44 87 ALA A C 1
ATOM 624 O O . ALA A 1 87 ? -13.001 7.492 25.851 1.00 72.44 87 ALA A O 1
ATOM 625 N N . VAL A 1 88 ? -12.793 5.470 24.896 1.00 86.50 88 VAL A N 1
ATOM 626 C CA . VAL A 1 88 ? -12.504 5.950 23.538 1.00 86.50 88 VAL A CA 1
ATOM 627 C C . VAL A 1 88 ? -13.214 5.075 22.492 1.00 86.50 88 VAL A C 1
ATOM 629 O O . VAL A 1 88 ? -12.904 3.880 22.416 1.00 86.50 88 VAL A O 1
ATOM 632 N N . PRO A 1 89 ? -14.071 5.658 21.627 1.00 89.00 89 PRO A N 1
ATOM 633 C CA . PRO A 1 89 ? -14.750 4.936 20.549 1.00 89.00 89 PRO A CA 1
ATOM 634 C C . PRO A 1 89 ? -13.790 4.190 19.617 1.00 89.00 89 PRO A C 1
ATOM 636 O O . PRO A 1 89 ? -12.666 4.645 19.361 1.00 89.00 89 PRO A O 1
ATOM 639 N N . GLU A 1 90 ? -14.232 3.059 19.065 1.00 92.31 90 GLU A N 1
ATOM 640 C CA . GLU A 1 90 ? -13.431 2.250 18.139 1.00 92.31 90 GLU A CA 1
ATOM 641 C C . GLU A 1 90 ? -12.994 3.049 16.912 1.00 92.31 90 GLU A C 1
ATOM 643 O O . GLU A 1 90 ? -11.811 3.026 16.568 1.00 92.31 90 GLU A O 1
ATOM 648 N N . ARG A 1 91 ? -13.888 3.845 16.318 1.00 91.88 91 ARG A N 1
ATOM 649 C CA . ARG A 1 91 ? -13.557 4.757 15.216 1.00 91.88 91 ARG A CA 1
ATOM 650 C C . ARG A 1 91 ? -12.334 5.630 15.506 1.00 91.88 91 ARG A C 1
ATOM 652 O O . ARG A 1 91 ? -11.453 5.749 14.656 1.00 91.88 91 ARG A O 1
ATOM 659 N N . THR A 1 92 ? -12.250 6.221 16.697 1.00 93.38 92 THR A N 1
ATOM 660 C CA . THR A 1 92 ? -11.119 7.080 17.094 1.00 93.38 92 THR A CA 1
ATOM 661 C C . THR A 1 92 ? -9.829 6.272 17.219 1.00 93.38 92 THR A C 1
ATOM 663 O O . THR A 1 92 ? -8.774 6.728 16.776 1.00 93.38 92 THR A O 1
ATOM 666 N N . ARG A 1 93 ? -9.901 5.051 17.765 1.00 94.69 93 ARG A N 1
ATOM 667 C CA . ARG A 1 93 ? -8.750 4.135 17.847 1.00 94.69 93 ARG A CA 1
ATOM 668 C C . ARG A 1 93 ? -8.288 3.686 16.456 1.00 94.69 93 ARG A C 1
ATOM 670 O O . ARG A 1 93 ? -7.092 3.690 16.186 1.00 94.69 93 ARG A O 1
ATOM 677 N N . THR A 1 94 ? -9.213 3.370 15.553 1.00 96.00 94 THR A N 1
ATOM 678 C CA . THR A 1 94 ? -8.926 3.004 14.157 1.00 96.00 94 THR A CA 1
ATOM 679 C C . THR A 1 94 ? -8.275 4.151 13.387 1.00 96.00 94 THR A C 1
ATOM 681 O O . THR A 1 94 ? -7.283 3.922 12.700 1.00 96.00 94 THR A O 1
ATOM 684 N N . LEU A 1 95 ? -8.748 5.391 13.548 1.00 96.38 95 LEU A N 1
ATOM 685 C CA . LEU A 1 95 ? -8.109 6.565 12.940 1.00 96.38 95 LEU A CA 1
ATOM 686 C C . LEU A 1 95 ? -6.704 6.823 13.505 1.00 96.38 95 LEU A C 1
ATOM 688 O O . LEU A 1 95 ? -5.794 7.147 12.746 1.00 96.38 95 LEU A O 1
ATOM 692 N N . ALA A 1 96 ? -6.502 6.644 14.814 1.00 97.06 96 ALA A N 1
ATOM 693 C CA . ALA A 1 96 ? -5.178 6.752 15.429 1.00 97.06 96 ALA A CA 1
ATOM 694 C C . ALA A 1 96 ? -4.197 5.695 14.890 1.00 97.06 96 ALA A C 1
ATOM 696 O O . ALA A 1 96 ? -3.044 6.018 14.609 1.00 97.06 96 ALA A O 1
ATOM 697 N N . LEU A 1 97 ? -4.658 4.455 14.700 1.00 98.06 97 LEU A N 1
ATOM 698 C CA . LEU A 1 97 ? -3.871 3.375 14.097 1.00 98.06 97 LEU A CA 1
ATOM 699 C C . LEU A 1 97 ? -3.571 3.653 12.619 1.00 98.06 97 LEU A C 1
ATOM 701 O O . LEU A 1 97 ? -2.429 3.510 12.196 1.00 98.06 97 LEU A O 1
ATOM 705 N N . ALA A 1 98 ? -4.550 4.127 11.844 1.00 98.12 98 ALA A N 1
ATOM 706 C CA . ALA A 1 98 ? -4.332 4.533 10.455 1.00 98.12 98 ALA A CA 1
ATOM 707 C C . ALA A 1 98 ? -3.302 5.673 10.343 1.00 98.12 98 ALA A C 1
ATOM 709 O O . ALA A 1 98 ? -2.460 5.658 9.449 1.00 98.12 98 ALA A O 1
ATOM 710 N N . ALA A 1 99 ? -3.294 6.622 11.287 1.00 98.25 99 ALA A N 1
ATOM 711 C CA . ALA A 1 99 ? -2.292 7.687 11.331 1.00 98.25 99 ALA A CA 1
ATOM 712 C C . ALA A 1 99 ? -0.863 7.165 11.573 1.00 98.25 99 ALA A C 1
ATOM 714 O O . ALA A 1 99 ? 0.095 7.791 11.120 1.00 98.25 99 ALA A O 1
ATOM 715 N N . ALA A 1 100 ? -0.692 6.008 12.225 1.00 98.38 100 ALA A N 1
ATOM 716 C CA . ALA A 1 100 ? 0.626 5.403 12.433 1.00 98.38 100 ALA A CA 1
ATOM 717 C C . ALA A 1 100 ? 1.315 4.975 11.125 1.00 98.38 100 ALA A C 1
ATOM 719 O O . ALA A 1 100 ? 2.537 4.832 11.101 1.00 98.38 100 ALA A O 1
ATOM 720 N N . VAL A 1 101 ? 0.571 4.872 10.018 1.00 98.44 101 VAL A N 1
ATOM 721 C CA . VAL A 1 101 ? 1.115 4.586 8.680 1.00 98.44 101 VAL A CA 1
ATOM 722 C C . VAL A 1 101 ? 2.008 5.718 8.145 1.00 98.44 101 VAL A C 1
ATOM 724 O O . VAL A 1 101 ? 2.802 5.498 7.234 1.00 98.44 101 VAL A O 1
ATOM 727 N N . VAL A 1 102 ? 1.996 6.903 8.769 1.00 98.50 102 VAL A N 1
ATOM 728 C CA . VAL A 1 102 ? 2.987 7.957 8.483 1.00 98.50 102 VAL A CA 1
ATOM 729 C C . VAL A 1 102 ? 4.429 7.473 8.680 1.00 98.50 102 VAL A C 1
ATOM 731 O O . VAL A 1 102 ? 5.325 7.934 7.981 1.00 98.50 102 VAL A O 1
ATOM 734 N N . VAL A 1 103 ? 4.656 6.524 9.597 1.00 98.62 103 VAL A N 1
ATOM 735 C CA . VAL A 1 103 ? 5.984 5.968 9.882 1.00 98.62 103 VAL A CA 1
ATOM 736 C C . VAL A 1 103 ? 6.528 5.173 8.687 1.00 98.62 103 VAL A C 1
ATOM 738 O O . VAL A 1 103 ? 7.552 5.584 8.141 1.00 98.62 103 VAL A O 1
ATOM 741 N N . PRO A 1 104 ? 5.875 4.087 8.222 1.00 98.31 104 PRO A N 1
ATOM 742 C CA . PRO A 1 104 ? 6.345 3.357 7.049 1.00 98.31 104 PRO A CA 1
ATOM 743 C C . PRO A 1 104 ? 6.312 4.210 5.773 1.00 98.31 104 PRO A C 1
ATOM 745 O O . PRO A 1 104 ? 7.196 4.045 4.937 1.00 98.31 104 PRO A O 1
ATOM 748 N N . LEU A 1 105 ? 5.378 5.163 5.642 1.00 98.06 105 LEU A N 1
ATOM 749 C CA . LEU A 1 105 ? 5.376 6.124 4.533 1.00 98.06 105 LEU A CA 1
ATOM 750 C C . LEU A 1 105 ? 6.654 6.970 4.513 1.00 98.06 105 LEU A C 1
ATOM 752 O O . LEU A 1 105 ? 7.317 7.050 3.484 1.00 98.06 105 LEU A O 1
ATOM 756 N N . ALA A 1 106 ? 7.016 7.590 5.639 1.00 98.38 106 ALA A N 1
ATOM 757 C CA . ALA A 1 106 ? 8.214 8.421 5.729 1.00 98.38 106 ALA A CA 1
ATOM 758 C C . ALA A 1 106 ? 9.478 7.612 5.413 1.00 98.38 106 ALA A C 1
ATOM 760 O O . ALA A 1 106 ? 10.329 8.069 4.651 1.00 98.38 106 ALA A O 1
ATOM 761 N N . THR A 1 107 ? 9.582 6.387 5.932 1.00 97.81 107 THR A N 1
ATOM 762 C CA . THR A 1 107 ? 10.713 5.505 5.624 1.00 97.81 107 THR A CA 1
ATOM 763 C C . THR A 1 107 ? 10.761 5.119 4.147 1.00 97.81 107 THR A C 1
ATOM 765 O O . THR A 1 107 ? 11.832 5.168 3.545 1.00 97.81 107 THR A O 1
ATOM 768 N N . ALA A 1 108 ? 9.621 4.791 3.538 1.00 96.44 108 ALA A N 1
ATOM 769 C CA . ALA A 1 108 ? 9.565 4.453 2.121 1.00 96.44 108 ALA A CA 1
ATOM 770 C C . ALA A 1 108 ? 9.880 5.655 1.217 1.00 96.44 108 ALA A C 1
ATOM 772 O O . ALA A 1 108 ? 10.509 5.476 0.181 1.00 96.44 108 ALA A O 1
ATOM 773 N N . LEU A 1 109 ? 9.511 6.879 1.612 1.00 97.12 109 LEU A N 1
ATOM 774 C CA . LEU A 1 109 ? 9.882 8.103 0.893 1.00 97.12 109 LEU A CA 1
ATOM 775 C C . LEU A 1 109 ? 11.388 8.384 0.955 1.00 97.12 109 LEU A C 1
ATOM 777 O O . LEU A 1 109 ? 11.969 8.771 -0.055 1.00 97.12 109 LEU A O 1
ATOM 781 N N . LEU A 1 110 ? 12.032 8.160 2.106 1.00 96.38 110 LEU A N 1
ATOM 782 C CA . LEU A 1 110 ? 13.492 8.271 2.226 1.00 96.38 110 LEU A CA 1
ATOM 783 C C . LEU A 1 110 ? 14.201 7.241 1.343 1.00 96.38 110 LEU A C 1
ATOM 785 O O . LEU A 1 110 ? 15.134 7.580 0.618 1.00 96.38 110 LEU A O 1
ATOM 789 N N . TRP A 1 111 ? 13.720 5.998 1.365 1.00 94.94 111 TRP A N 1
ATOM 790 C CA . TRP A 1 111 ? 14.216 4.943 0.488 1.00 94.94 111 TRP A CA 1
ATOM 791 C C . TRP A 1 111 ? 14.017 5.297 -0.993 1.00 94.94 111 TRP A C 1
ATOM 793 O O . TRP A 1 111 ? 14.937 5.165 -1.793 1.00 94.94 111 TRP A O 1
ATOM 803 N N . PHE A 1 112 ? 12.842 5.814 -1.354 1.00 94.56 112 PHE A N 1
ATOM 804 C CA . PHE A 1 112 ? 12.513 6.214 -2.720 1.00 94.56 112 PHE A CA 1
ATOM 805 C C . PHE A 1 112 ? 13.416 7.348 -3.211 1.00 94.56 112 PHE A C 1
ATOM 807 O O . PHE A 1 112 ? 13.924 7.282 -4.326 1.00 94.56 112 PHE A O 1
ATOM 814 N N . ALA A 1 113 ? 13.687 8.347 -2.367 1.00 95.50 113 ALA A N 1
ATOM 815 C CA . ALA A 1 113 ? 14.648 9.402 -2.677 1.00 95.50 113 ALA A CA 1
ATOM 816 C C . ALA A 1 113 ? 16.054 8.833 -2.931 1.00 95.50 113 ALA A C 1
ATOM 818 O O . ALA A 1 113 ? 16.691 9.203 -3.915 1.00 95.50 113 ALA A O 1
ATOM 819 N N . ALA A 1 114 ? 16.515 7.891 -2.100 1.00 93.31 114 ALA A N 1
ATOM 820 C CA . ALA A 1 114 ? 17.788 7.207 -2.322 1.00 93.31 114 ALA A CA 1
ATOM 821 C C . ALA A 1 114 ? 17.793 6.427 -3.648 1.00 93.31 114 ALA A C 1
ATOM 823 O O . ALA A 1 114 ? 18.765 6.491 -4.394 1.00 93.31 114 ALA A O 1
ATOM 824 N N . ALA A 1 115 ? 16.693 5.757 -3.991 1.00 91.19 115 ALA A N 1
ATOM 825 C CA . ALA A 1 115 ? 16.585 5.032 -5.249 1.00 91.19 115 ALA A CA 1
ATOM 826 C C . ALA A 1 115 ? 16.561 5.956 -6.482 1.00 91.19 115 ALA A C 1
ATOM 828 O O . ALA A 1 115 ? 17.103 5.593 -7.523 1.00 91.19 115 ALA A O 1
ATOM 829 N N . LEU A 1 116 ? 15.990 7.162 -6.376 1.00 92.50 116 LEU A N 1
ATOM 830 C CA . LEU A 1 116 ? 16.078 8.180 -7.432 1.00 92.50 116 LEU A CA 1
ATOM 831 C C . LEU A 1 116 ? 17.513 8.679 -7.629 1.00 92.50 116 LEU A C 1
ATOM 833 O O . LEU A 1 116 ? 17.940 8.872 -8.765 1.00 92.50 116 LEU A O 1
ATOM 837 N N . VAL A 1 117 ? 18.263 8.864 -6.538 1.00 93.31 117 VAL A N 1
ATOM 838 C CA . VAL A 1 117 ? 19.694 9.202 -6.611 1.00 93.31 117 VAL A CA 1
ATOM 839 C C . VAL A 1 117 ? 20.470 8.069 -7.276 1.00 93.31 117 VAL A C 1
ATOM 841 O O . VAL A 1 117 ? 21.272 8.330 -8.168 1.00 93.31 117 VAL A O 1
ATOM 844 N N . LEU A 1 118 ? 20.196 6.819 -6.895 1.00 89.56 118 LEU A N 1
ATOM 845 C CA . LEU A 1 118 ? 20.833 5.649 -7.493 1.00 89.56 118 LEU A CA 1
ATOM 846 C C . LEU A 1 118 ? 20.564 5.579 -9.001 1.00 89.56 118 LEU A C 1
ATOM 848 O O . LEU A 1 118 ? 21.503 5.452 -9.774 1.00 89.56 118 LEU A O 1
ATOM 852 N N . LEU A 1 119 ? 19.311 5.769 -9.428 1.00 88.62 119 LEU A N 1
ATOM 853 C CA . LEU A 1 119 ? 18.939 5.820 -10.846 1.00 88.62 119 LEU A CA 1
ATOM 854 C C . LEU A 1 119 ? 19.698 6.909 -11.626 1.00 88.62 119 LEU A C 1
ATOM 856 O O . LEU A 1 119 ? 19.989 6.722 -12.804 1.00 88.62 119 LEU A O 1
ATOM 860 N N . ALA A 1 120 ? 20.000 8.044 -10.992 1.00 90.56 120 ALA A N 1
ATOM 861 C CA . ALA A 1 120 ? 20.713 9.149 -11.629 1.00 90.56 120 ALA A CA 1
ATOM 862 C C . ALA A 1 120 ? 22.234 8.930 -11.710 1.00 90.56 120 ALA A C 1
ATOM 864 O O . ALA A 1 120 ? 22.855 9.365 -12.677 1.00 90.56 120 ALA A O 1
ATOM 865 N N . VAL A 1 121 ? 22.836 8.297 -10.699 1.00 91.00 121 VAL A N 1
ATOM 866 C CA . VAL A 1 121 ? 24.299 8.117 -10.601 1.00 91.00 121 VAL A CA 1
ATOM 867 C C . VAL A 1 121 ? 24.763 6.805 -11.238 1.00 91.00 121 VAL A C 1
ATOM 869 O O . VAL A 1 121 ? 25.858 6.753 -11.789 1.00 91.00 121 VAL A O 1
ATOM 872 N N . GLN A 1 122 ? 23.933 5.766 -11.189 1.00 88.56 122 GLN A N 1
ATOM 873 C CA . GLN A 1 122 ? 24.186 4.439 -11.751 1.00 88.56 122 GLN A CA 1
ATOM 874 C C . GLN A 1 122 ? 23.006 4.055 -12.657 1.00 88.56 122 GLN A C 1
ATOM 876 O O . GLN A 1 122 ? 22.110 3.307 -12.250 1.00 88.56 122 GLN A O 1
ATOM 881 N N . PRO A 1 123 ? 22.931 4.632 -13.873 1.00 83.69 123 PRO A N 1
ATOM 882 C CA . PRO A 1 123 ? 21.861 4.306 -14.795 1.00 83.69 123 PRO A CA 1
ATOM 883 C C . PRO A 1 123 ? 21.960 2.827 -15.200 1.00 83.69 123 PRO A C 1
ATOM 885 O O . PRO A 1 123 ? 23.058 2.327 -15.452 1.00 83.69 123 PRO A O 1
ATOM 888 N N . PRO A 1 124 ? 20.824 2.122 -15.287 1.00 83.50 124 PRO A N 1
ATOM 889 C CA . PRO A 1 124 ? 20.818 0.706 -15.612 1.00 83.50 124 PRO A CA 1
ATOM 890 C C . PRO A 1 124 ? 21.384 0.444 -17.006 1.00 83.50 124 PRO A C 1
ATOM 892 O O . PRO A 1 124 ? 21.218 1.243 -17.933 1.00 83.50 124 PRO A O 1
ATOM 895 N N . SER A 1 125 ? 22.023 -0.715 -17.158 1.00 84.56 125 SER A N 1
ATOM 896 C CA . SER A 1 125 ? 22.493 -1.186 -18.459 1.00 84.56 125 SER A CA 1
ATOM 897 C C . SER A 1 125 ? 21.325 -1.380 -19.436 1.00 84.56 125 SER A C 1
ATOM 899 O O . SER A 1 125 ? 20.190 -1.629 -19.035 1.00 84.56 125 SER A O 1
ATOM 901 N N . ALA A 1 126 ? 21.594 -1.329 -20.745 1.00 84.56 126 ALA A N 1
ATOM 902 C CA . ALA A 1 126 ? 20.555 -1.502 -21.770 1.00 84.56 126 ALA A CA 1
ATOM 903 C C . ALA A 1 126 ? 19.865 -2.886 -21.734 1.00 84.56 126 ALA A C 1
ATOM 905 O O . ALA A 1 126 ? 18.743 -3.043 -22.218 1.00 84.56 126 ALA A O 1
ATOM 906 N N . ALA A 1 127 ? 20.535 -3.894 -21.166 1.00 80.50 127 ALA A N 1
ATOM 907 C CA . ALA A 1 127 ? 19.983 -5.231 -20.960 1.00 80.50 127 ALA A CA 1
ATOM 908 C C . ALA A 1 127 ? 19.140 -5.345 -19.674 1.00 80.50 127 ALA A C 1
ATOM 910 O O . ALA A 1 127 ? 18.395 -6.312 -19.505 1.00 80.50 127 ALA A O 1
ATOM 911 N N . ALA A 1 128 ? 19.235 -4.364 -18.775 1.00 81.69 128 ALA A N 1
ATOM 912 C CA . ALA A 1 128 ? 18.490 -4.313 -17.529 1.00 81.69 128 ALA A CA 1
ATOM 913 C C . ALA A 1 128 ? 17.194 -3.500 -17.670 1.00 81.69 128 ALA A C 1
ATOM 915 O O . ALA A 1 128 ? 16.897 -2.872 -18.684 1.00 81.69 128 ALA A O 1
ATOM 916 N N . VAL A 1 129 ? 16.381 -3.543 -16.621 1.00 83.44 129 VAL A N 1
ATOM 917 C CA . VAL A 1 129 ? 15.189 -2.702 -16.482 1.00 83.44 129 VAL A CA 1
ATOM 918 C C . VAL A 1 129 ? 15.610 -1.287 -16.065 1.00 83.44 129 VAL A C 1
ATOM 920 O O . VAL A 1 129 ? 16.663 -1.129 -15.462 1.00 83.44 129 VAL A O 1
ATOM 923 N N . PRO A 1 130 ? 14.849 -0.223 -16.344 1.00 86.81 130 PRO A N 1
ATOM 924 C CA . PRO A 1 130 ? 13.805 -0.135 -17.350 1.00 86.81 130 PRO A CA 1
ATOM 925 C C . PRO A 1 130 ? 14.402 -0.143 -18.763 1.00 86.81 130 PRO A C 1
ATOM 927 O O . PRO A 1 130 ? 15.495 0.363 -18.996 1.00 86.81 130 PRO A O 1
ATOM 930 N N . PHE A 1 131 ? 13.646 -0.688 -19.712 1.00 84.62 131 PHE A N 1
ATOM 931 C CA . PHE A 1 131 ? 13.991 -0.735 -21.133 1.00 84.62 131 PHE A CA 1
ATOM 932 C C . PHE A 1 131 ? 12.742 -0.475 -21.985 1.00 84.62 131 PHE A C 1
ATOM 934 O O . PHE A 1 131 ? 11.617 -0.438 -21.481 1.00 84.62 131 PHE A O 1
ATOM 941 N N . GLY A 1 132 ? 12.934 -0.335 -23.297 1.00 78.94 132 GLY A N 1
ATOM 942 C CA . GLY A 1 132 ? 11.846 -0.087 -24.241 1.00 78.94 132 GLY A CA 1
ATOM 943 C C . GLY A 1 132 ? 11.422 1.388 -24.294 1.00 78.94 132 GLY A C 1
ATOM 944 O O . GLY A 1 132 ? 12.136 2.258 -23.797 1.00 78.94 132 GLY A O 1
ATOM 945 N N . PRO A 1 133 ? 10.273 1.701 -24.922 1.00 80.00 133 PRO A N 1
ATOM 946 C CA . PRO A 1 133 ? 9.823 3.073 -25.167 1.00 80.00 133 PRO A CA 1
ATOM 947 C C . PRO A 1 133 ? 9.181 3.710 -23.919 1.00 80.00 133 PRO A C 1
ATOM 949 O O . PRO A 1 133 ? 8.090 4.276 -23.986 1.00 80.00 133 PRO A O 1
ATOM 952 N N . VAL A 1 134 ? 9.828 3.593 -22.758 1.00 84.25 134 VAL A N 1
ATOM 953 C CA . VAL A 1 134 ? 9.335 4.131 -21.483 1.00 84.25 134 VAL A CA 1
ATOM 954 C C . VAL A 1 134 ? 10.073 5.414 -21.119 1.00 84.25 134 VAL A C 1
ATOM 956 O O . VAL A 1 134 ? 11.293 5.509 -21.206 1.00 84.25 134 VAL A O 1
ATOM 959 N N . SER A 1 135 ? 9.321 6.433 -20.710 1.00 89.62 135 SER A N 1
ATOM 960 C CA . SER A 1 135 ? 9.896 7.698 -20.254 1.00 89.62 135 SER A CA 1
ATOM 961 C C . SER A 1 135 ? 10.437 7.583 -18.826 1.00 89.62 135 SER A C 1
ATOM 963 O O . SER A 1 135 ? 9.960 6.770 -18.035 1.00 89.62 135 SER A O 1
ATOM 965 N N . THR A 1 136 ? 11.356 8.466 -18.430 1.00 89.19 136 THR A N 1
ATOM 966 C CA . THR A 1 136 ? 11.813 8.560 -17.030 1.00 89.19 136 THR A CA 1
ATOM 967 C C . THR A 1 136 ? 10.647 8.758 -16.060 1.00 89.19 136 THR A C 1
ATOM 969 O O . THR A 1 136 ? 10.634 8.181 -14.978 1.00 89.19 136 THR A O 1
ATOM 972 N N . ALA A 1 137 ? 9.620 9.517 -16.458 1.00 91.31 137 ALA A N 1
ATOM 973 C CA . ALA A 1 137 ? 8.417 9.696 -15.651 1.00 91.31 137 ALA A CA 1
ATOM 974 C C . ALA A 1 137 ? 7.691 8.364 -15.393 1.00 91.31 137 ALA A C 1
ATOM 976 O O . ALA A 1 137 ? 7.281 8.106 -14.265 1.00 91.31 137 ALA A O 1
ATOM 977 N N . HIS A 1 138 ? 7.581 7.493 -16.403 1.00 91.12 138 HIS A N 1
ATOM 978 C CA . HIS A 1 138 ? 7.015 6.153 -16.234 1.00 91.12 138 HIS A CA 1
ATOM 979 C C . HIS A 1 138 ? 7.810 5.344 -15.201 1.00 91.12 138 HIS A C 1
ATOM 981 O O . HIS A 1 138 ? 7.221 4.752 -14.300 1.00 91.12 138 HIS A O 1
ATOM 987 N N . VAL A 1 139 ? 9.141 5.373 -15.284 1.00 90.38 139 VAL A N 1
ATOM 988 C CA . VAL A 1 139 ? 10.037 4.671 -14.351 1.00 90.38 139 VAL A CA 1
ATOM 989 C C . VAL A 1 139 ? 9.835 5.156 -12.917 1.00 90.38 139 VAL A C 1
ATOM 991 O O . VAL A 1 139 ? 9.598 4.351 -12.022 1.00 90.38 139 VAL A O 1
ATOM 994 N N . VAL A 1 140 ? 9.853 6.472 -12.701 1.00 92.62 140 VAL A N 1
ATOM 995 C CA . VAL A 1 140 ? 9.648 7.088 -11.379 1.00 92.62 140 VAL A CA 1
ATOM 996 C C . VAL A 1 140 ? 8.287 6.709 -10.796 1.00 92.62 140 VAL A C 1
ATOM 998 O O . VAL A 1 140 ? 8.180 6.402 -9.608 1.00 92.62 140 VAL A O 1
ATOM 1001 N N . VAL A 1 141 ? 7.243 6.690 -11.628 1.00 94.19 141 VAL A N 1
ATOM 1002 C CA . VAL A 1 141 ? 5.903 6.270 -11.206 1.00 94.19 141 VAL A CA 1
ATOM 1003 C C . VAL A 1 141 ? 5.891 4.795 -10.817 1.00 94.19 141 VAL A C 1
ATOM 1005 O O . VAL A 1 141 ? 5.352 4.477 -9.762 1.00 94.19 141 VAL A O 1
ATOM 1008 N N . VAL A 1 142 ? 6.509 3.904 -11.600 1.00 92.06 142 VAL A N 1
ATOM 1009 C CA . VAL A 1 142 ? 6.651 2.482 -11.240 1.00 92.06 142 VAL A CA 1
ATOM 1010 C C . VAL A 1 142 ? 7.365 2.345 -9.899 1.00 92.06 142 VAL A C 1
ATOM 1012 O O . VAL A 1 142 ? 6.869 1.665 -9.008 1.00 92.06 142 VAL A O 1
ATOM 1015 N N . MET A 1 143 ? 8.484 3.043 -9.711 1.00 91.62 143 MET A N 1
ATOM 1016 C CA . MET A 1 143 ? 9.242 3.001 -8.463 1.00 91.62 143 MET A CA 1
ATOM 1017 C C . MET A 1 143 ? 8.383 3.420 -7.256 1.00 91.62 143 MET A C 1
ATOM 1019 O O . MET A 1 143 ? 8.376 2.752 -6.221 1.00 91.62 143 MET A O 1
ATOM 1023 N N . ALA A 1 144 ? 7.593 4.490 -7.391 1.00 93.19 144 ALA A N 1
ATOM 1024 C CA . ALA A 1 144 ? 6.685 4.939 -6.337 1.00 93.19 144 ALA A CA 1
ATOM 1025 C C . ALA A 1 144 ? 5.557 3.925 -6.087 1.00 93.19 144 ALA A C 1
ATOM 1027 O O . ALA A 1 144 ? 5.202 3.653 -4.936 1.00 93.19 144 ALA A O 1
ATOM 1028 N N . ALA A 1 145 ? 5.018 3.350 -7.161 1.00 92.12 145 ALA A N 1
ATOM 1029 C CA . ALA A 1 145 ? 3.931 2.384 -7.125 1.00 92.12 145 ALA A CA 1
ATOM 1030 C C . ALA A 1 145 ? 4.335 1.048 -6.494 1.00 92.12 145 ALA A C 1
ATOM 1032 O O . ALA A 1 145 ? 3.479 0.381 -5.923 1.00 92.12 145 ALA A O 1
ATOM 1033 N N . LEU A 1 146 ? 5.609 0.664 -6.599 1.00 90.62 146 LEU A N 1
ATOM 1034 C CA . LEU A 1 146 ? 6.151 -0.583 -6.056 1.00 90.62 146 LEU A CA 1
ATOM 1035 C C . LEU A 1 146 ? 6.756 -0.419 -4.663 1.00 90.62 146 LEU A C 1
ATOM 1037 O O . LEU A 1 146 ? 6.688 -1.347 -3.861 1.00 90.62 146 LEU A O 1
ATOM 1041 N N . GLY A 1 147 ? 7.315 0.752 -4.356 1.00 92.00 147 GLY A N 1
ATOM 1042 C CA . GLY A 1 147 ? 7.955 1.000 -3.068 1.00 92.00 147 GLY A CA 1
ATOM 1043 C C . GLY A 1 147 ? 7.071 1.733 -2.067 1.00 92.00 147 GLY A C 1
ATOM 1044 O O . GLY A 1 147 ? 6.799 1.233 -0.976 1.00 92.00 147 GLY A O 1
ATOM 1045 N N . VAL A 1 148 ? 6.617 2.934 -2.428 1.00 95.50 148 VAL A N 1
ATOM 1046 C CA . VAL A 1 148 ? 5.985 3.868 -1.482 1.00 95.50 148 VAL A CA 1
ATOM 1047 C C . VAL A 1 148 ? 4.556 3.456 -1.157 1.00 95.50 148 VAL A C 1
ATOM 1049 O O . VAL A 1 148 ? 4.185 3.368 0.015 1.00 95.50 148 VAL A O 1
ATOM 1052 N N . VAL A 1 149 ? 3.741 3.194 -2.179 1.00 96.31 149 VAL A N 1
ATOM 1053 C CA . VAL A 1 149 ? 2.317 2.892 -1.970 1.00 96.31 149 VAL A CA 1
ATOM 1054 C C . VAL A 1 149 ? 2.116 1.567 -1.219 1.00 96.31 149 VAL A C 1
ATOM 1056 O O . VAL A 1 149 ? 1.353 1.559 -0.249 1.00 96.31 149 VAL A O 1
ATOM 1059 N N . PRO A 1 150 ? 2.830 0.471 -1.534 1.00 94.38 150 PRO A N 1
ATOM 1060 C CA . PRO A 1 150 ? 2.653 -0.787 -0.813 1.00 94.38 150 PRO A CA 1
ATOM 1061 C C . PRO A 1 150 ? 3.192 -0.755 0.626 1.00 94.38 150 PRO A C 1
ATOM 1063 O O . PRO A 1 150 ? 2.650 -1.438 1.499 1.00 94.38 150 PRO A O 1
ATOM 1066 N N . ALA A 1 151 ? 4.189 0.093 0.919 1.00 96.00 151 ALA A N 1
ATOM 1067 C CA . ALA A 1 151 ? 4.635 0.355 2.291 1.00 96.00 151 ALA A CA 1
ATOM 1068 C C . ALA A 1 151 ? 3.525 0.965 3.170 1.00 96.00 151 ALA A C 1
ATOM 1070 O O . ALA A 1 151 ? 3.515 0.760 4.383 1.00 96.00 151 ALA A O 1
ATOM 1071 N N . VAL A 1 152 ? 2.565 1.669 2.561 1.00 97.31 152 VAL A N 1
ATOM 1072 C CA . VAL A 1 152 ? 1.339 2.174 3.205 1.00 97.31 152 VAL A CA 1
ATOM 1073 C C . VAL A 1 152 ? 0.228 1.121 3.188 1.00 97.31 152 VAL A C 1
ATOM 1075 O O . VAL A 1 152 ? -0.435 0.895 4.203 1.00 97.31 152 VAL A O 1
ATOM 1078 N N . GLY A 1 153 ? 0.034 0.460 2.046 1.00 97.12 153 GLY A N 1
ATOM 1079 C CA . GLY A 1 153 ? -1.037 -0.511 1.827 1.00 97.12 153 GLY A CA 1
ATOM 1080 C C . GLY A 1 153 ? -0.949 -1.733 2.737 1.00 97.12 153 GLY A C 1
ATOM 1081 O O . GLY A 1 153 ? -1.959 -2.131 3.312 1.00 97.12 153 GLY A O 1
ATOM 1082 N N . GLY A 1 154 ? 0.247 -2.292 2.945 1.00 97.31 154 GLY A N 1
ATOM 1083 C CA . GLY A 1 154 ? 0.454 -3.453 3.817 1.00 97.31 154 GLY A CA 1
ATOM 1084 C C . GLY A 1 154 ? -0.041 -3.239 5.258 1.00 97.31 154 GLY A C 1
ATOM 1085 O O . GLY A 1 154 ? -0.894 -4.000 5.723 1.00 97.31 154 GLY A O 1
ATOM 1086 N N . PRO A 1 155 ? 0.407 -2.185 5.967 1.00 98.44 155 PRO A N 1
ATOM 1087 C CA . PRO A 1 155 ? -0.117 -1.823 7.285 1.00 98.44 155 PRO A CA 1
ATOM 1088 C C . PRO A 1 155 ? -1.637 -1.634 7.307 1.00 98.44 155 PRO A C 1
ATOM 1090 O O . PRO A 1 155 ? -2.307 -2.159 8.196 1.00 98.44 155 PRO A O 1
ATOM 1093 N N . LEU A 1 156 ? -2.205 -0.928 6.324 1.00 98.56 156 LEU A N 1
ATOM 1094 C CA . LEU A 1 156 ? -3.652 -0.695 6.245 1.00 98.56 156 LEU A CA 1
ATOM 1095 C C . LEU A 1 156 ? -4.444 -1.986 5.998 1.00 98.56 156 LEU A C 1
ATOM 1097 O O . LEU A 1 156 ? -5.512 -2.174 6.583 1.00 98.56 156 LEU A O 1
ATOM 1101 N N . LEU A 1 157 ? -3.905 -2.912 5.208 1.00 98.12 157 LEU A N 1
ATOM 1102 C CA . LEU A 1 157 ? -4.469 -4.248 5.054 1.00 98.12 157 LEU A CA 1
ATOM 1103 C C . LEU A 1 157 ? -4.417 -5.013 6.383 1.00 98.12 157 LEU A C 1
ATOM 1105 O O . LEU A 1 157 ? -5.405 -5.625 6.783 1.00 98.12 157 LEU A O 1
ATOM 1109 N N . GLY A 1 158 ? -3.306 -4.918 7.120 1.00 97.94 158 GLY A N 1
ATOM 1110 C CA . GLY A 1 158 ? -3.161 -5.504 8.456 1.00 97.94 158 GLY A CA 1
ATOM 1111 C C . GLY A 1 158 ? -4.189 -4.967 9.453 1.00 97.94 158 GLY A C 1
ATOM 1112 O O . GLY A 1 158 ? -4.727 -5.736 10.257 1.00 97.94 158 GLY A O 1
ATOM 1113 N N . LEU A 1 159 ? -4.514 -3.674 9.360 1.00 98.31 159 LEU A N 1
ATOM 1114 C CA . LEU A 1 159 ? -5.586 -3.034 10.124 1.00 98.31 159 LEU A CA 1
ATOM 1115 C C . LEU A 1 159 ? -6.950 -3.667 9.817 1.00 98.31 159 LEU A C 1
ATOM 1117 O O . LEU A 1 159 ? -7.630 -4.113 10.741 1.00 98.31 159 LEU A O 1
ATOM 1121 N N . VAL A 1 160 ? -7.331 -3.756 8.540 1.00 98.19 160 VAL A N 1
ATOM 1122 C CA . VAL A 1 160 ? -8.620 -4.335 8.113 1.00 98.19 160 VAL A CA 1
ATOM 1123 C C . VAL A 1 160 ? -8.732 -5.802 8.497 1.00 98.19 160 VAL A C 1
ATOM 1125 O O . VAL A 1 160 ? -9.697 -6.198 9.146 1.00 98.19 160 VAL A O 1
ATOM 1128 N N . VAL A 1 161 ? -7.737 -6.606 8.121 1.00 98.06 161 VAL A N 1
ATOM 1129 C CA . VAL A 1 161 ? -7.730 -8.054 8.356 1.00 98.06 161 VAL A CA 1
ATOM 1130 C C . VAL A 1 161 ? -7.895 -8.345 9.838 1.00 98.06 161 VAL A C 1
ATOM 1132 O O . VAL A 1 161 ? -8.678 -9.204 10.214 1.00 98.06 161 VAL A O 1
ATOM 1135 N N . THR A 1 162 ? -7.200 -7.602 10.696 1.00 97.56 162 THR A N 1
ATOM 1136 C CA . THR A 1 162 ? -7.265 -7.841 12.140 1.00 97.56 162 THR A CA 1
ATOM 1137 C C . THR A 1 162 ? -8.595 -7.414 12.751 1.00 97.56 162 THR A C 1
ATOM 1139 O O . THR A 1 162 ? -9.050 -8.067 13.687 1.00 97.56 162 THR A O 1
ATOM 1142 N N . ARG A 1 163 ? -9.222 -6.352 12.228 1.00 95.75 163 ARG A N 1
ATOM 1143 C CA . ARG A 1 163 ? -10.560 -5.914 12.651 1.00 95.75 163 ARG A CA 1
ATOM 1144 C C . ARG A 1 163 ? -11.614 -6.968 12.320 1.00 95.75 163 ARG A C 1
ATOM 1146 O O . ARG A 1 163 ? -12.372 -7.364 13.192 1.00 95.75 163 ARG A O 1
ATOM 1153 N N . TRP A 1 164 ? -11.620 -7.450 11.080 1.00 97.50 164 TRP A N 1
ATOM 1154 C CA . TRP A 1 164 ? -12.678 -8.327 10.570 1.00 97.50 164 TRP A CA 1
ATOM 1155 C C . TRP A 1 164 ? -12.436 -9.820 10.821 1.00 97.50 164 TRP A C 1
ATOM 1157 O O . TRP A 1 164 ? -13.388 -10.591 10.907 1.00 97.50 164 TRP A O 1
ATOM 1167 N N . LEU A 1 165 ? -11.177 -10.239 10.946 1.00 97.00 165 LEU A N 1
ATOM 1168 C CA . LEU A 1 165 ? -10.767 -11.633 11.129 1.00 97.00 165 LEU A CA 1
ATOM 1169 C C . LEU A 1 165 ? -9.797 -11.737 12.323 1.00 97.00 165 LEU A C 1
ATOM 1171 O O . LEU A 1 165 ? -8.585 -11.918 12.154 1.00 97.00 165 LEU A O 1
ATOM 1175 N N . PRO A 1 166 ? -10.299 -11.611 13.567 1.00 91.25 166 PRO A N 1
ATOM 1176 C CA . PRO A 1 166 ? -9.455 -11.492 14.757 1.00 91.25 166 PRO A CA 1
ATOM 1177 C C . PRO A 1 166 ? -8.722 -12.791 15.134 1.00 91.25 166 PRO A C 1
ATOM 1179 O O . PRO A 1 166 ? -7.898 -12.789 16.064 1.00 91.25 166 PRO A O 1
ATOM 1182 N N . GLN A 1 167 ? -8.974 -13.910 14.439 1.00 94.69 167 GLN A N 1
ATOM 1183 C CA . GLN A 1 167 ? -8.355 -15.193 14.768 1.00 94.69 167 GLN A CA 1
ATOM 1184 C C . GLN A 1 167 ? -6.820 -15.108 14.724 1.00 94.69 167 GLN A C 1
ATOM 1186 O O . GLN A 1 167 ? -6.202 -14.312 14.004 1.00 94.69 167 GLN A O 1
ATOM 1191 N N . ARG A 1 168 ? -6.167 -15.918 15.561 1.00 90.94 168 ARG A N 1
ATOM 1192 C CA . ARG A 1 168 ? -4.702 -16.028 15.561 1.00 90.94 168 ARG A CA 1
ATOM 1193 C C . ARG A 1 168 ? -4.252 -16.621 14.222 1.00 90.94 168 ARG A C 1
ATOM 1195 O O . ARG A 1 168 ? -4.912 -17.499 13.685 1.00 90.94 168 ARG A O 1
ATOM 1202 N N . GLY A 1 169 ? -3.146 -16.124 13.675 1.00 92.94 169 GLY A N 1
ATOM 1203 C CA . GLY A 1 169 ? -2.563 -16.642 12.433 1.00 92.94 169 GLY A CA 1
ATOM 1204 C C . GLY A 1 169 ? -3.138 -16.074 11.130 1.00 92.94 169 GLY A C 1
ATOM 1205 O O . GLY A 1 169 ? -2.392 -16.016 10.161 1.00 92.94 169 GLY A O 1
ATOM 1206 N N . VAL A 1 170 ? -4.375 -15.558 11.091 1.00 96.50 170 VAL A N 1
ATOM 1207 C CA . VAL A 1 170 ? -4.979 -15.022 9.844 1.00 96.50 170 VAL A CA 1
ATOM 1208 C C . VAL A 1 170 ? -4.127 -13.927 9.212 1.00 96.50 170 VAL A C 1
ATOM 1210 O O . VAL A 1 170 ? -3.908 -13.919 8.005 1.00 96.50 170 VAL A O 1
ATOM 1213 N N . THR A 1 171 ? -3.581 -13.034 10.032 1.00 95.06 171 THR A N 1
ATOM 1214 C CA . THR A 1 171 ? -2.669 -11.984 9.576 1.00 95.06 171 THR A CA 1
ATOM 1215 C C . THR A 1 171 ? -1.421 -12.563 8.887 1.00 95.06 171 THR A C 1
ATOM 1217 O O . THR A 1 171 ? -1.019 -12.076 7.836 1.00 95.06 171 THR A O 1
ATOM 1220 N N . ALA A 1 172 ? -0.825 -13.620 9.450 1.00 96.00 172 ALA A N 1
ATOM 1221 C CA . ALA A 1 172 ? 0.351 -14.272 8.874 1.00 96.00 172 ALA A CA 1
ATOM 1222 C C . ALA A 1 172 ? 0.001 -15.024 7.582 1.00 96.00 172 ALA A C 1
ATOM 1224 O O . ALA A 1 172 ? 0.712 -14.893 6.593 1.00 96.00 172 ALA A O 1
ATOM 1225 N N . ILE A 1 173 ? -1.133 -15.733 7.559 1.00 97.44 173 ILE A N 1
ATOM 1226 C CA . ILE A 1 173 ? -1.660 -16.382 6.349 1.00 97.44 173 ILE A CA 1
ATOM 1227 C C . ILE A 1 173 ? -1.906 -15.341 5.255 1.00 97.44 173 ILE A C 1
ATOM 1229 O O . ILE A 1 173 ? -1.554 -15.574 4.106 1.00 97.44 173 ILE A O 1
ATOM 1233 N N . THR A 1 174 ? -2.445 -14.173 5.610 1.00 96.75 174 THR A N 1
ATOM 1234 C CA . THR A 1 174 ? -2.663 -13.077 4.659 1.00 96.75 174 THR A CA 1
ATOM 1235 C C . THR A 1 174 ? -1.342 -12.570 4.092 1.00 96.75 174 THR A C 1
ATOM 1237 O O . THR A 1 174 ? -1.234 -12.409 2.885 1.00 96.75 174 THR A O 1
ATOM 1240 N N . ALA A 1 175 ? -0.319 -12.368 4.929 1.00 95.69 175 ALA A N 1
ATOM 1241 C CA . ALA A 1 175 ? 1.010 -11.976 4.460 1.00 95.69 175 ALA A CA 1
ATOM 1242 C C . ALA A 1 175 ? 1.609 -13.014 3.492 1.00 95.69 175 ALA A C 1
ATOM 1244 O O . ALA A 1 175 ? 2.107 -12.644 2.432 1.00 95.69 175 ALA A O 1
ATOM 1245 N N . VAL A 1 176 ? 1.501 -14.310 3.811 1.00 96.12 176 VAL A N 1
ATOM 1246 C CA . VAL A 1 176 ? 1.958 -15.403 2.933 1.00 96.12 176 VAL A CA 1
ATOM 1247 C C . VAL A 1 176 ? 1.181 -15.424 1.619 1.00 96.12 176 VAL A C 1
ATOM 1249 O O . VAL A 1 176 ? 1.791 -15.501 0.558 1.00 96.12 176 VAL A O 1
ATOM 1252 N N . ALA A 1 177 ? -0.148 -15.320 1.673 1.00 95.56 177 ALA A N 1
ATOM 1253 C CA . ALA A 1 177 ? -0.992 -15.267 0.484 1.00 95.56 177 ALA A CA 1
ATOM 1254 C C . ALA A 1 177 ? -0.628 -14.068 -0.396 1.00 95.56 177 ALA A C 1
ATOM 1256 O O . ALA A 1 177 ? -0.544 -14.209 -1.612 1.00 95.56 177 ALA A O 1
ATOM 1257 N N . VAL A 1 178 ? -0.347 -12.916 0.219 1.00 94.12 178 VAL A N 1
ATOM 1258 C CA . VAL A 1 178 ? 0.063 -11.720 -0.509 1.00 94.12 178 VAL A CA 1
ATOM 1259 C C . VAL A 1 178 ? 1.361 -11.958 -1.273 1.00 94.12 178 VAL A C 1
ATOM 1261 O O . VAL A 1 178 ? 1.406 -11.724 -2.476 1.00 94.12 178 VAL A O 1
ATOM 1264 N N . VAL A 1 179 ? 2.382 -12.488 -0.598 1.00 92.38 179 VAL A N 1
ATOM 1265 C CA . VAL A 1 179 ? 3.678 -12.802 -1.217 1.00 92.38 179 VAL A CA 1
ATOM 1266 C C . VAL A 1 179 ? 3.523 -13.844 -2.326 1.00 92.38 179 VAL A C 1
ATOM 1268 O O . VAL A 1 179 ? 4.049 -13.656 -3.420 1.00 92.38 179 VAL A O 1
ATOM 1271 N N . LEU A 1 180 ? 2.771 -14.919 -2.076 1.00 92.31 180 LEU A N 1
ATOM 1272 C CA . LEU A 1 180 ? 2.570 -15.996 -3.044 1.00 92.31 180 LEU A CA 1
ATOM 1273 C C . LEU A 1 180 ? 1.891 -15.488 -4.320 1.00 92.31 180 LEU A C 1
ATOM 1275 O O . LEU A 1 180 ? 2.368 -15.762 -5.418 1.00 92.31 180 LEU A O 1
ATOM 1279 N N . VAL A 1 181 ? 0.804 -14.725 -4.191 1.00 91.62 181 VAL A N 1
ATOM 1280 C CA . VAL A 1 181 ? 0.085 -14.185 -5.353 1.00 91.62 181 VAL A CA 1
ATOM 1281 C C . VAL A 1 181 ? 0.950 -13.174 -6.107 1.00 91.62 181 VAL A C 1
ATOM 1283 O O . VAL A 1 181 ? 0.976 -13.202 -7.334 1.00 91.62 181 VAL A O 1
ATOM 1286 N N . THR A 1 182 ? 1.729 -12.346 -5.405 1.00 89.50 182 THR A N 1
ATOM 1287 C CA . THR A 1 182 ? 2.706 -11.446 -6.037 1.00 89.50 182 THR A CA 1
ATOM 1288 C C . THR A 1 182 ? 3.723 -12.213 -6.879 1.00 89.50 182 THR A C 1
ATOM 1290 O O . THR A 1 182 ? 3.943 -11.844 -8.029 1.00 89.50 182 THR A O 1
ATOM 1293 N N . ILE A 1 183 ? 4.279 -13.316 -6.367 1.00 86.12 183 ILE A N 1
ATOM 1294 C CA . ILE A 1 183 ? 5.209 -14.173 -7.123 1.00 86.12 183 ILE A CA 1
ATOM 1295 C C . ILE A 1 183 ? 4.525 -14.768 -8.361 1.00 86.12 183 ILE A C 1
ATOM 1297 O O . ILE A 1 183 ? 5.121 -14.825 -9.434 1.00 86.12 183 ILE A O 1
ATOM 1301 N N . LEU A 1 184 ? 3.266 -15.192 -8.261 1.00 86.50 184 LEU A N 1
ATOM 1302 C CA . LEU A 1 184 ? 2.532 -15.731 -9.413 1.00 86.50 184 LEU A CA 1
ATOM 1303 C C . LEU A 1 184 ? 2.225 -14.661 -10.477 1.00 86.50 184 LEU A C 1
ATOM 1305 O O . LEU A 1 184 ? 2.098 -14.980 -11.659 1.00 86.50 184 LEU A O 1
ATOM 1309 N N . LEU A 1 185 ? 2.124 -13.391 -10.084 1.00 86.75 185 LEU A N 1
ATOM 1310 C CA . LEU A 1 185 ? 1.739 -12.287 -10.967 1.00 86.75 185 LEU A CA 1
ATOM 1311 C C . LEU A 1 185 ? 2.904 -11.382 -11.396 1.00 86.75 185 LEU A C 1
ATOM 1313 O O . LEU A 1 185 ? 2.679 -10.433 -12.140 1.00 86.75 185 LEU A O 1
ATOM 1317 N N . GLN A 1 186 ? 4.149 -11.671 -11.006 1.00 79.75 186 GLN A N 1
ATOM 1318 C CA . GLN A 1 186 ? 5.323 -10.841 -11.332 1.00 79.75 186 GLN A CA 1
ATOM 1319 C C . GLN A 1 186 ? 5.811 -10.935 -12.793 1.00 79.75 186 GLN A C 1
ATOM 1321 O O . GLN A 1 186 ? 6.919 -10.510 -13.097 1.00 79.75 186 GLN A O 1
ATOM 1326 N N . GLY A 1 187 ? 5.023 -11.524 -13.698 1.00 76.25 187 GLY A N 1
ATOM 1327 C CA . GLY A 1 187 ? 5.397 -11.713 -15.105 1.00 76.25 187 GLY A CA 1
ATOM 1328 C C . GLY A 1 187 ? 5.960 -13.095 -15.454 1.00 76.25 187 GLY A C 1
ATOM 1329 O O . GLY A 1 187 ? 6.218 -13.347 -16.625 1.00 76.25 187 GLY A O 1
ATOM 1330 N N . ASN A 1 188 ? 6.062 -14.014 -14.486 1.00 79.75 188 ASN A N 1
ATOM 1331 C CA . ASN A 1 188 ? 6.552 -15.385 -14.711 1.00 79.75 188 ASN A CA 1
ATOM 1332 C C . ASN A 1 188 ? 5.680 -16.207 -15.679 1.00 79.75 188 ASN A C 1
ATOM 1334 O O . ASN A 1 188 ? 6.150 -17.177 -16.266 1.00 79.75 188 ASN A O 1
ATOM 1338 N N . PHE A 1 189 ? 4.395 -15.865 -15.801 1.00 84.38 189 PHE A N 1
ATOM 1339 C CA . PHE A 1 189 ? 3.431 -16.607 -16.605 1.00 84.38 189 PHE A CA 1
ATOM 1340 C C . PHE A 1 189 ? 2.777 -15.669 -17.615 1.00 84.38 189 PHE A C 1
ATOM 1342 O O . PHE A 1 189 ? 2.097 -14.722 -17.234 1.00 84.38 189 PHE A O 1
ATOM 1349 N N . GLU A 1 190 ? 2.928 -15.953 -18.908 1.00 86.69 190 GLU A N 1
ATOM 1350 C CA . GLU A 1 190 ? 2.367 -15.116 -19.980 1.00 86.69 190 GLU A CA 1
ATOM 1351 C C . GLU A 1 190 ? 0.848 -14.926 -19.854 1.00 86.69 190 GLU A C 1
ATOM 1353 O O . GLU A 1 190 ? 0.328 -13.824 -20.033 1.00 86.69 190 GLU A O 1
ATOM 1358 N N . ALA A 1 191 ? 0.139 -15.968 -19.409 1.00 88.06 191 ALA A N 1
ATOM 1359 C CA . ALA A 1 191 ? -1.298 -15.918 -19.151 1.00 88.06 191 ALA A CA 1
ATOM 1360 C C . ALA A 1 191 ? -1.709 -14.870 -18.095 1.00 88.06 191 ALA A C 1
ATOM 1362 O O . ALA A 1 191 ? -2.865 -14.442 -18.075 1.00 88.06 191 ALA A O 1
ATOM 1363 N N . THR A 1 192 ? -0.793 -14.438 -17.219 1.00 88.19 192 THR A N 1
ATOM 1364 C CA . THR A 1 192 ? -1.084 -13.473 -16.148 1.00 88.19 192 THR A CA 1
ATOM 1365 C C . THR A 1 192 ? -0.703 -12.038 -16.499 1.00 88.19 192 THR A C 1
ATOM 1367 O O . THR A 1 192 ? -1.129 -11.119 -15.799 1.00 88.19 192 THR A O 1
ATOM 1370 N N . TRP A 1 193 ? 0.007 -11.795 -17.607 1.00 89.69 193 TRP A N 1
ATOM 1371 C CA . TRP A 1 193 ? 0.539 -10.467 -17.948 1.00 89.69 193 TRP A CA 1
ATOM 1372 C C . TRP A 1 193 ? -0.525 -9.380 -18.061 1.00 89.69 193 TRP A C 1
ATOM 1374 O O . TRP A 1 193 ? -0.295 -8.263 -17.617 1.00 89.69 193 TRP A O 1
ATOM 1384 N N . ARG A 1 194 ? -1.712 -9.673 -18.600 1.00 87.75 194 ARG A N 1
ATOM 1385 C CA . ARG A 1 194 ? -2.800 -8.675 -18.671 1.00 87.75 194 ARG A CA 1
ATOM 1386 C C . ARG A 1 194 ? -3.531 -8.472 -17.345 1.00 87.75 194 ARG A C 1
ATOM 1388 O O . ARG A 1 194 ? -4.139 -7.430 -17.131 1.00 87.75 194 ARG A O 1
ATOM 1395 N N . TRP A 1 195 ? -3.475 -9.461 -16.461 1.00 89.44 195 TRP A N 1
ATOM 1396 C CA . TRP A 1 195 ? -4.253 -9.490 -15.224 1.00 89.44 195 TRP A CA 1
ATOM 1397 C C . TRP A 1 195 ? -3.457 -9.065 -13.996 1.00 89.44 195 TRP A C 1
ATOM 1399 O O . TRP A 1 195 ? -4.063 -8.811 -12.957 1.00 89.44 195 TRP A O 1
ATOM 1409 N N . HIS A 1 196 ? -2.130 -8.946 -14.108 1.00 91.12 196 HIS A N 1
ATOM 1410 C CA . HIS A 1 196 ? -1.266 -8.583 -12.987 1.00 91.12 196 HIS A CA 1
ATOM 1411 C C . HIS A 1 196 ? -1.767 -7.312 -12.277 1.00 91.12 196 HIS A C 1
ATOM 1413 O O . HIS A 1 196 ? -1.938 -7.311 -11.065 1.00 91.12 196 HIS A O 1
ATOM 1419 N N . VAL A 1 197 ? -2.162 -6.278 -13.022 1.00 93.31 197 VAL A N 1
ATOM 1420 C CA . VAL A 1 197 ? -2.607 -4.985 -12.470 1.00 93.31 197 VAL A CA 1
ATOM 1421 C C . VAL A 1 197 ? -3.818 -5.047 -11.530 1.00 93.31 197 VAL A C 1
ATOM 1423 O O . VAL A 1 197 ? -4.022 -4.121 -10.745 1.00 93.31 197 VAL A O 1
ATOM 1426 N N . VAL A 1 198 ? -4.617 -6.121 -11.568 1.00 93.75 198 VAL A N 1
ATOM 1427 C CA . VAL A 1 198 ? -5.733 -6.328 -10.625 1.00 93.75 198 VAL A CA 1
ATOM 1428 C C . VAL A 1 198 ? -5.209 -6.526 -9.207 1.00 93.75 198 VAL A C 1
ATOM 1430 O O . VAL A 1 198 ? -5.825 -6.083 -8.234 1.00 93.75 198 VAL A O 1
ATOM 1433 N N . TRP A 1 199 ? -4.063 -7.181 -9.075 1.00 93.25 199 TRP A N 1
ATOM 1434 C CA . TRP A 1 199 ? -3.461 -7.440 -7.787 1.00 93.25 199 TRP A CA 1
ATOM 1435 C C . TRP A 1 199 ? -2.751 -6.174 -7.274 1.00 93.25 199 TRP A C 1
ATOM 1437 O O . TRP A 1 199 ? -2.005 -5.540 -8.021 1.00 93.25 199 TRP A O 1
ATOM 1447 N N . PRO A 1 200 ? -2.965 -5.766 -6.007 1.00 86.69 200 PRO A N 1
ATOM 1448 C CA . PRO A 1 200 ? -2.422 -4.516 -5.466 1.00 86.69 200 PRO A CA 1
ATOM 1449 C C . PRO A 1 200 ? -0.899 -4.519 -5.321 1.00 86.69 200 PRO A C 1
ATOM 1451 O O . PRO A 1 200 ? -0.329 -3.497 -4.961 1.00 86.69 200 PRO A O 1
ATOM 1454 N N . TRP A 1 201 ? -0.242 -5.653 -5.568 1.00 88.44 201 TRP A N 1
ATOM 1455 C CA . TRP A 1 201 ? 1.182 -5.811 -5.339 1.00 88.44 201 TRP A CA 1
ATOM 1456 C C . TRP A 1 201 ? 1.848 -6.615 -6.445 1.00 88.44 201 TRP A C 1
ATOM 1458 O O . TRP A 1 201 ? 2.104 -7.809 -6.304 1.00 88.44 201 TRP A O 1
ATOM 1468 N N . VAL A 1 202 ? 2.102 -5.972 -7.573 1.00 85.75 202 VAL A N 1
ATOM 1469 C CA . VAL A 1 202 ? 2.670 -6.630 -8.754 1.00 85.75 202 VAL A CA 1
ATOM 1470 C C . VAL A 1 202 ? 3.965 -6.004 -9.181 1.00 85.75 202 VAL A C 1
ATOM 1472 O O . VAL A 1 202 ? 4.333 -4.970 -8.661 1.00 85.75 202 VAL A O 1
ATOM 1475 N N . TYR A 1 203 ? 4.645 -6.636 -10.124 1.00 86.44 203 TYR A N 1
ATOM 1476 C CA . TYR A 1 203 ? 5.754 -6.022 -10.826 1.00 86.44 203 TYR A CA 1
ATOM 1477 C C . TYR A 1 203 ? 5.282 -5.464 -12.155 1.00 86.44 203 TYR A C 1
ATOM 1479 O O . TYR A 1 203 ? 4.362 -6.002 -12.755 1.00 86.44 203 TYR A O 1
ATOM 1487 N N . TRP A 1 204 ? 5.953 -4.414 -12.616 1.00 89.00 204 TRP A N 1
ATOM 1488 C CA . TRP A 1 204 ? 5.790 -3.876 -13.971 1.00 89.00 204 TRP A CA 1
ATOM 1489 C C . TRP A 1 204 ? 6.823 -4.433 -14.947 1.00 89.00 204 TRP A C 1
ATOM 1491 O O . TRP A 1 204 ? 6.702 -4.252 -16.156 1.00 89.00 204 TRP A O 1
ATOM 1501 N N . TYR A 1 205 ? 7.820 -5.135 -14.412 1.00 86.75 205 TYR A N 1
ATOM 1502 C CA . TYR A 1 205 ? 8.847 -5.811 -15.175 1.00 86.75 205 TYR A CA 1
ATOM 1503 C C . TYR A 1 205 ? 9.109 -7.180 -14.561 1.00 86.75 205 TYR A C 1
ATOM 1505 O O . TYR A 1 205 ? 9.286 -7.279 -13.349 1.00 86.75 205 TYR A O 1
ATOM 1513 N N . GLY A 1 206 ? 9.131 -8.218 -15.387 1.00 79.12 206 GLY A N 1
ATOM 1514 C CA . GLY A 1 206 ? 9.328 -9.595 -14.944 1.00 79.12 206 GLY A CA 1
ATOM 1515 C C . GLY A 1 206 ? 10.406 -10.308 -15.752 1.00 79.12 206 GLY A C 1
ATOM 1516 O O . GLY A 1 206 ? 10.645 -9.935 -16.905 1.00 79.12 206 GLY A O 1
ATOM 1517 N N . PRO A 1 207 ? 11.057 -11.334 -15.185 1.00 73.94 207 PRO A N 1
ATOM 1518 C CA . PRO A 1 207 ? 11.891 -12.226 -15.973 1.00 73.94 207 PRO A CA 1
ATOM 1519 C C . PRO A 1 207 ? 10.989 -13.099 -16.863 1.00 73.94 207 PRO A C 1
ATOM 1521 O O . PRO A 1 207 ? 10.010 -13.676 -16.393 1.00 73.94 207 PRO A O 1
ATOM 1524 N N . LEU A 1 208 ? 11.315 -13.213 -18.152 1.00 67.00 208 LEU A N 1
ATOM 1525 C CA . LEU A 1 208 ? 10.651 -14.132 -19.093 1.00 67.00 208 LEU A CA 1
ATOM 1526 C C . LEU A 1 208 ? 11.043 -15.595 -18.849 1.00 67.00 208 LEU A C 1
ATOM 1528 O O . LEU A 1 208 ? 10.334 -16.510 -19.259 1.00 67.00 208 LEU A O 1
ATOM 1532 N N . SER A 1 209 ? 12.177 -15.812 -18.188 1.00 61.97 209 SER A N 1
ATOM 1533 C CA . SER A 1 209 ? 12.712 -17.124 -17.845 1.00 61.97 209 SER A CA 1
ATOM 1534 C C . SER A 1 209 ? 13.587 -17.014 -16.602 1.00 61.97 209 SER A C 1
ATOM 1536 O O . SER A 1 209 ? 14.387 -16.083 -16.502 1.00 61.97 209 SER A O 1
ATOM 1538 N N . TRP A 1 210 ? 13.536 -18.013 -15.723 1.00 61.47 210 TRP A N 1
ATOM 1539 C CA . TRP A 1 210 ? 14.495 -18.202 -14.621 1.00 61.47 210 TRP A CA 1
ATOM 1540 C C . TRP A 1 210 ? 15.848 -18.763 -15.116 1.00 61.47 210 TRP A C 1
ATOM 1542 O O . TRP A 1 210 ? 16.461 -19.601 -14.464 1.00 61.47 210 TRP A O 1
ATOM 1552 N N . GLY A 1 211 ? 16.278 -18.303 -16.297 1.00 51.44 211 GLY A N 1
ATOM 1553 C CA . GLY A 1 211 ? 17.412 -18.806 -17.070 1.00 51.44 211 GLY A CA 1
ATOM 1554 C C . GLY A 1 211 ? 17.122 -20.118 -17.809 1.00 51.44 211 GLY A C 1
ATOM 1555 O O . GLY A 1 211 ? 16.450 -21.011 -17.294 1.00 51.44 211 GLY A O 1
ATOM 1556 N N . ASP A 1 212 ? 17.688 -20.269 -19.008 1.00 52.12 212 ASP A N 1
ATOM 1557 C CA . ASP A 1 212 ? 18.137 -21.596 -19.427 1.00 52.12 212 ASP A CA 1
ATOM 1558 C C . ASP A 1 212 ? 19.240 -21.982 -18.441 1.00 52.12 212 ASP A C 1
ATOM 1560 O O . ASP A 1 212 ? 20.256 -21.287 -18.357 1.00 52.12 212 ASP A O 1
ATOM 1564 N N . ALA A 1 213 ? 19.060 -23.073 -17.693 1.00 51.66 213 ALA A N 1
ATOM 1565 C CA . ALA A 1 213 ? 19.982 -23.508 -16.637 1.00 51.66 213 ALA A CA 1
ATOM 1566 C C . ALA A 1 213 ? 21.452 -23.693 -17.098 1.00 51.66 213 ALA A C 1
ATOM 1568 O O . ALA A 1 213 ? 22.325 -23.936 -16.270 1.00 51.66 213 ALA A O 1
ATOM 1569 N N . GLY A 1 214 ? 21.733 -23.582 -18.403 1.00 50.56 214 GLY A N 1
ATOM 1570 C CA . GLY A 1 214 ? 23.068 -23.647 -18.995 1.00 50.56 214 GLY A CA 1
ATOM 1571 C C . GLY A 1 214 ? 23.661 -22.334 -19.532 1.00 50.56 214 GLY A C 1
ATOM 1572 O O . GLY A 1 214 ? 24.851 -22.341 -19.831 1.00 50.56 214 GLY A O 1
ATOM 1573 N N . SER A 1 215 ? 22.908 -21.231 -19.683 1.00 59.03 215 SER A N 1
ATOM 1574 C CA . SER A 1 215 ? 23.420 -19.999 -20.333 1.00 59.03 215 SER A CA 1
ATOM 1575 C C . SER A 1 215 ? 23.628 -18.803 -19.399 1.00 59.03 215 SER A C 1
ATOM 1577 O O . SER A 1 215 ? 24.365 -17.887 -19.757 1.00 59.03 215 SER A O 1
ATOM 1579 N N . GLY A 1 216 ? 22.992 -18.785 -18.219 1.00 59.59 216 GLY A N 1
ATOM 1580 C CA . GLY A 1 216 ? 23.087 -17.663 -17.267 1.00 59.59 216 GLY A CA 1
ATOM 1581 C C . GLY A 1 216 ? 22.499 -16.338 -17.780 1.00 59.59 216 GLY A C 1
ATOM 1582 O O . GLY A 1 216 ? 22.718 -15.284 -17.183 1.00 59.59 216 GLY A O 1
ATOM 1583 N N . ALA A 1 217 ? 21.770 -16.370 -18.898 1.00 64.06 217 ALA A N 1
ATOM 1584 C CA . ALA A 1 217 ? 21.126 -15.206 -19.487 1.00 64.06 217 ALA A CA 1
ATOM 1585 C C . ALA A 1 217 ? 19.636 -15.181 -19.122 1.00 64.06 217 ALA A C 1
ATOM 1587 O O . ALA A 1 217 ? 18.922 -16.169 -19.308 1.00 64.06 217 ALA A O 1
ATOM 1588 N N . SER A 1 218 ? 19.152 -14.038 -18.635 1.00 70.44 218 SER A N 1
ATOM 1589 C CA . SER A 1 218 ? 17.727 -13.769 -18.441 1.00 70.44 218 SER A CA 1
ATOM 1590 C C . SER A 1 218 ? 17.251 -12.717 -19.444 1.00 70.44 218 SER A C 1
ATOM 1592 O O . SER A 1 218 ? 17.954 -11.752 -19.746 1.00 70.44 218 SER A O 1
ATOM 1594 N N . SER A 1 219 ? 16.058 -12.919 -20.004 1.00 76.88 219 SER A N 1
ATOM 1595 C CA . SER A 1 219 ? 15.382 -11.894 -20.803 1.00 76.88 219 SER A CA 1
ATOM 1596 C C . SER A 1 219 ? 14.270 -11.262 -19.976 1.00 76.88 219 SER A C 1
ATOM 1598 O O . SER A 1 219 ? 13.605 -11.932 -19.185 1.00 76.88 219 SER A O 1
ATOM 1600 N N . TRP A 1 220 ? 14.087 -9.955 -20.138 1.00 83.75 220 TRP A N 1
ATOM 1601 C CA . TRP A 1 220 ? 13.129 -9.176 -19.362 1.00 83.75 220 TRP A CA 1
ATOM 1602 C C . TRP A 1 220 ? 11.884 -8.850 -20.180 1.00 83.75 220 TRP A C 1
ATOM 1604 O O . TRP A 1 220 ? 11.960 -8.646 -21.393 1.00 83.75 220 TRP A O 1
ATOM 1614 N N . VAL A 1 221 ? 10.738 -8.748 -19.511 1.00 87.38 221 VAL A N 1
ATOM 1615 C CA . VAL A 1 221 ? 9.490 -8.252 -20.098 1.00 87.38 221 VAL A CA 1
ATOM 1616 C C . VAL A 1 221 ? 8.969 -7.058 -19.315 1.00 87.38 221 VAL A C 1
ATOM 1618 O O . VAL A 1 221 ? 8.881 -7.109 -18.093 1.00 87.38 221 VAL A O 1
ATOM 1621 N N . ALA A 1 222 ? 8.625 -5.986 -20.024 1.00 90.12 222 ALA A N 1
ATOM 1622 C CA . ALA A 1 222 ? 7.829 -4.885 -19.508 1.00 90.12 222 ALA A CA 1
ATOM 1623 C C . ALA A 1 222 ? 6.355 -5.239 -19.709 1.00 90.12 222 ALA A C 1
ATOM 1625 O O . ALA A 1 222 ? 5.941 -5.590 -20.818 1.00 90.12 222 ALA A O 1
ATOM 1626 N N . LEU A 1 223 ? 5.577 -5.191 -18.633 1.00 91.62 223 LEU A N 1
ATOM 1627 C CA . LEU A 1 223 ? 4.190 -5.636 -18.631 1.00 91.62 223 LEU A CA 1
ATOM 1628 C C . LEU A 1 223 ? 3.237 -4.510 -19.076 1.00 91.62 223 LEU A C 1
ATOM 1630 O O . LEU A 1 223 ? 3.522 -3.331 -18.850 1.00 91.62 223 LEU A O 1
ATOM 1634 N N . PRO A 1 224 ? 2.114 -4.856 -19.734 1.00 92.81 224 PRO A N 1
ATOM 1635 C CA . PRO A 1 224 ? 1.191 -3.876 -20.299 1.00 92.81 224 PRO A CA 1
ATOM 1636 C C . PRO A 1 224 ? 0.434 -3.089 -19.222 1.00 92.81 224 PRO A C 1
ATOM 1638 O O . PRO A 1 224 ? 0.165 -3.594 -18.134 1.00 92.81 224 PRO A O 1
ATOM 1641 N N . GLY A 1 225 ? 0.015 -1.873 -19.562 1.00 94.00 225 GLY A N 1
ATOM 1642 C CA . GLY A 1 225 ? -0.825 -1.017 -18.729 1.00 94.00 225 GLY A CA 1
ATOM 1643 C C . GLY A 1 225 ? -0.183 0.311 -18.326 1.00 94.00 225 GLY A C 1
ATOM 1644 O O . GLY A 1 225 ? 0.916 0.673 -18.762 1.00 94.00 225 GLY A O 1
ATOM 1645 N N . SER A 1 226 ? -0.903 1.066 -17.493 1.00 95.19 226 SER A N 1
ATOM 1646 C CA . SER A 1 226 ? -0.522 2.406 -17.033 1.00 95.19 226 SER A CA 1
ATOM 1647 C C . SER A 1 226 ? -0.180 2.428 -15.539 1.00 95.19 226 SER A C 1
ATOM 1649 O O . SER A 1 226 ? -1.090 2.461 -14.704 1.00 95.19 226 SER A O 1
ATOM 1651 N N . PRO A 1 227 ? 1.112 2.524 -15.168 1.00 94.31 227 PRO A N 1
ATOM 1652 C CA . PRO A 1 227 ? 1.521 2.645 -13.769 1.00 94.31 227 PRO A CA 1
ATOM 1653 C C . PRO A 1 227 ? 0.910 3.855 -13.058 1.00 94.31 227 PRO A C 1
ATOM 1655 O O . PRO A 1 227 ? 0.621 3.792 -11.868 1.00 94.31 227 PRO A O 1
ATOM 1658 N N . ALA A 1 228 ? 0.672 4.957 -13.778 1.00 96.12 228 ALA A N 1
ATOM 1659 C CA . ALA A 1 228 ? 0.096 6.169 -13.195 1.00 96.12 228 ALA A CA 1
ATOM 1660 C C . ALA A 1 228 ? -1.363 5.959 -12.772 1.00 96.12 228 ALA A C 1
ATOM 1662 O O . ALA A 1 228 ? -1.739 6.305 -11.652 1.00 96.12 228 ALA A O 1
ATOM 1663 N N . ALA A 1 229 ? -2.172 5.338 -13.636 1.00 97.06 229 ALA A N 1
ATOM 1664 C CA . ALA A 1 229 ? -3.536 4.954 -13.281 1.00 97.06 229 ALA A CA 1
ATOM 1665 C C . ALA A 1 229 ? -3.538 3.902 -12.158 1.00 97.06 229 ALA A C 1
ATOM 1667 O O . ALA A 1 229 ? -4.376 3.955 -11.256 1.00 97.06 229 ALA A O 1
ATOM 1668 N N . TRP A 1 230 ? -2.545 3.010 -12.149 1.00 96.44 230 TRP A N 1
ATOM 1669 C CA . TRP A 1 230 ? -2.420 1.979 -11.126 1.00 96.44 230 TRP A CA 1
ATOM 1670 C C . TRP A 1 230 ? -2.071 2.543 -9.744 1.00 96.44 230 TRP A C 1
ATOM 1672 O O . TRP A 1 230 ? -2.580 2.059 -8.736 1.00 96.44 230 TRP A O 1
ATOM 1682 N N . VAL A 1 231 ? -1.272 3.613 -9.664 1.00 96.88 231 VAL A N 1
ATOM 1683 C CA . VAL A 1 231 ? -1.058 4.350 -8.405 1.00 96.88 231 VAL A CA 1
ATOM 1684 C C . VAL A 1 231 ? -2.383 4.886 -7.866 1.00 96.88 231 VAL A C 1
ATOM 1686 O O . VAL A 1 231 ? -2.662 4.727 -6.680 1.00 96.88 231 VAL A O 1
ATOM 1689 N N . VAL A 1 232 ? -3.230 5.471 -8.719 1.00 98.00 232 VAL A N 1
ATOM 1690 C CA . VAL A 1 232 ? -4.560 5.954 -8.301 1.00 98.00 232 VAL A CA 1
ATOM 1691 C C . VAL A 1 232 ? -5.419 4.798 -7.786 1.00 98.00 232 VAL A C 1
ATOM 1693 O O . VAL A 1 232 ? -6.043 4.929 -6.731 1.00 98.00 232 VAL A O 1
ATOM 1696 N N . TYR A 1 233 ? -5.402 3.653 -8.474 1.00 97.88 233 TYR A N 1
ATOM 1697 C CA . TYR A 1 233 ? -6.070 2.429 -8.027 1.00 97.88 233 TYR A CA 1
ATOM 1698 C C . TYR A 1 233 ? -5.594 1.999 -6.634 1.00 97.88 233 TYR A C 1
ATOM 1700 O O . TYR A 1 233 ? -6.410 1.843 -5.726 1.00 97.88 233 TYR A O 1
ATOM 1708 N N . GLN A 1 234 ? -4.283 1.886 -6.417 1.00 96.88 234 GLN A N 1
ATOM 1709 C CA . GLN A 1 234 ? -3.732 1.488 -5.122 1.00 96.88 234 GLN A CA 1
ATOM 1710 C C . GLN A 1 234 ? -4.047 2.490 -4.005 1.00 96.88 234 GLN A C 1
ATOM 1712 O O . GLN A 1 234 ? -4.397 2.088 -2.897 1.00 96.88 234 GLN A O 1
ATOM 1717 N N . LEU A 1 235 ? -3.970 3.797 -4.273 1.00 98.00 235 LEU A N 1
ATOM 1718 C CA . LEU A 1 235 ? -4.340 4.823 -3.294 1.00 98.00 235 LEU A CA 1
ATOM 1719 C C . LEU A 1 235 ? -5.824 4.724 -2.915 1.00 98.00 235 LEU A C 1
ATOM 1721 O O . LEU A 1 235 ? -6.165 4.854 -1.737 1.00 98.00 235 LEU A O 1
ATOM 1725 N N . ALA A 1 236 ? -6.698 4.429 -3.882 1.00 98.44 236 ALA A N 1
ATOM 1726 C CA . ALA A 1 236 ? -8.106 4.160 -3.618 1.00 98.44 236 ALA A CA 1
ATOM 1727 C C . ALA A 1 236 ? -8.292 2.893 -2.761 1.00 98.44 236 ALA A C 1
ATOM 1729 O O . ALA A 1 236 ? -9.079 2.918 -1.815 1.00 98.44 236 ALA A O 1
ATOM 1730 N N . LEU A 1 237 ? -7.526 1.822 -3.001 1.00 98.25 237 LEU A N 1
ATOM 1731 C CA . LEU A 1 237 ? -7.530 0.626 -2.145 1.00 98.25 237 LEU A CA 1
ATOM 1732 C C . LEU A 1 237 ? -7.044 0.913 -0.716 1.00 98.25 237 LEU A C 1
ATOM 1734 O O . LEU A 1 237 ? -7.648 0.439 0.248 1.00 98.25 237 LEU A O 1
ATOM 1738 N N . CYS A 1 238 ? -5.995 1.722 -0.550 1.00 98.25 238 CYS A N 1
ATOM 1739 C CA . CYS A 1 238 ? -5.528 2.176 0.761 1.00 98.25 238 CYS A CA 1
ATOM 1740 C C . CYS A 1 238 ? -6.629 2.951 1.501 1.00 98.25 238 CYS A C 1
ATOM 1742 O O . CYS A 1 238 ? -6.907 2.683 2.673 1.00 98.25 238 CYS A O 1
ATOM 1744 N N . ALA A 1 239 ? -7.312 3.871 0.814 1.00 98.31 239 ALA A N 1
ATOM 1745 C CA . ALA A 1 239 ? -8.440 4.604 1.382 1.00 98.31 239 ALA A CA 1
ATOM 1746 C C . ALA A 1 239 ? -9.613 3.673 1.739 1.00 98.31 239 ALA A C 1
ATOM 1748 O O . ALA A 1 239 ? -10.183 3.798 2.826 1.00 98.31 239 ALA A O 1
ATOM 1749 N N . LEU A 1 240 ? -9.937 2.697 0.882 1.00 98.50 240 LEU A N 1
ATOM 1750 C CA . LEU A 1 240 ? -10.937 1.666 1.174 1.00 98.50 240 LEU A CA 1
ATOM 1751 C C . LEU A 1 240 ? -10.577 0.869 2.422 1.00 98.50 240 LEU A C 1
ATOM 1753 O O . LEU A 1 240 ? -11.466 0.613 3.226 1.00 98.50 240 LEU A O 1
ATOM 1757 N N . CYS A 1 241 ? -9.304 0.535 2.643 1.00 98.38 241 CYS A N 1
ATOM 1758 C CA . CYS A 1 241 ? -8.898 -0.165 3.859 1.00 98.38 241 CYS A CA 1
ATOM 1759 C C . CYS A 1 241 ? -9.261 0.637 5.118 1.00 98.38 241 CYS A C 1
ATOM 1761 O O . CYS A 1 241 ? -9.856 0.099 6.051 1.00 98.38 241 CYS A O 1
ATOM 1763 N N . VAL A 1 242 ? -8.981 1.943 5.137 1.00 98.06 242 VAL A N 1
ATOM 1764 C CA . VAL A 1 242 ? -9.361 2.806 6.268 1.00 98.06 242 VAL A CA 1
ATOM 1765 C C . VAL A 1 242 ? -10.881 2.854 6.432 1.00 98.06 242 VAL A C 1
ATOM 1767 O O . VAL A 1 242 ? -11.385 2.664 7.539 1.00 98.06 242 VAL A O 1
ATOM 1770 N N . LEU A 1 243 ? -11.622 3.063 5.341 1.00 97.81 243 LEU A N 1
ATOM 1771 C CA . LEU A 1 243 ? -13.083 3.160 5.377 1.00 97.81 243 LEU A CA 1
ATOM 1772 C C . LEU A 1 243 ? -13.745 1.849 5.832 1.00 97.81 243 LEU A C 1
ATOM 1774 O O . LEU A 1 243 ? -14.651 1.883 6.659 1.00 97.81 243 LEU A O 1
ATOM 1778 N N . VAL A 1 244 ? -13.275 0.697 5.347 1.00 98.00 244 VAL A N 1
ATOM 1779 C CA . VAL A 1 244 ? -13.767 -0.639 5.729 1.00 98.00 244 VAL A CA 1
ATOM 1780 C C . VAL A 1 244 ? -13.408 -0.964 7.179 1.00 98.00 244 VAL A C 1
ATOM 1782 O O . VAL A 1 244 ? -14.223 -1.538 7.902 1.00 98.00 244 VAL A O 1
ATOM 1785 N N . ALA A 1 245 ? -12.224 -0.564 7.648 1.00 97.19 245 ALA A N 1
ATOM 1786 C CA . ALA A 1 245 ? -11.860 -0.695 9.057 1.00 97.19 245 ALA A CA 1
ATOM 1787 C C . ALA A 1 245 ? -12.737 0.188 9.961 1.00 97.19 245 ALA A C 1
ATOM 1789 O O . ALA A 1 245 ? -13.097 -0.229 11.055 1.00 97.19 245 ALA A O 1
ATOM 1790 N N . MET A 1 246 ? -13.110 1.393 9.517 1.00 95.94 246 MET A N 1
ATOM 1791 C CA . MET A 1 246 ? -14.047 2.258 10.247 1.00 95.94 246 MET A CA 1
ATOM 1792 C C . MET A 1 246 ? -15.484 1.732 10.213 1.00 95.94 246 MET A C 1
ATOM 1794 O O . MET A 1 246 ? -16.213 1.918 11.180 1.00 95.94 246 MET A O 1
ATOM 1798 N N . TRP A 1 247 ? -15.887 1.081 9.121 1.00 96.56 247 TRP A N 1
ATOM 1799 C CA . TRP A 1 247 ? -17.218 0.489 8.962 1.00 96.56 247 TRP A CA 1
ATOM 1800 C C . TRP A 1 247 ? -17.481 -0.678 9.924 1.00 96.56 247 TRP A C 1
ATOM 1802 O O . TRP A 1 247 ? -18.637 -0.987 10.217 1.00 96.56 247 TRP A O 1
ATOM 1812 N N . HIS A 1 248 ? -16.414 -1.314 10.418 1.00 95.38 248 HIS A N 1
ATOM 1813 C CA . HIS A 1 248 ? -16.488 -2.364 11.433 1.00 95.38 248 HIS A CA 1
ATOM 1814 C C . HIS A 1 248 ? -17.142 -1.873 12.737 1.00 95.38 248 HIS A C 1
ATOM 1816 O O . HIS A 1 248 ? -17.884 -2.620 13.370 1.00 95.38 248 HIS A O 1
ATOM 1822 N N . ASP A 1 249 ? -16.922 -0.608 13.108 1.00 90.44 249 ASP A N 1
ATOM 1823 C CA . ASP A 1 249 ? -17.492 -0.014 14.316 1.00 90.44 249 ASP A CA 1
ATOM 1824 C C . ASP A 1 249 ? -19.030 0.039 14.218 1.00 90.44 249 ASP A C 1
ATOM 1826 O O . ASP A 1 249 ? -19.601 0.683 13.328 1.00 90.44 249 ASP A O 1
ATOM 1830 N N . ALA A 1 250 ? -19.714 -0.660 15.127 1.00 84.69 250 ALA A N 1
ATOM 1831 C CA . ALA A 1 250 ? -21.173 -0.735 15.165 1.00 84.69 250 ALA A CA 1
ATOM 1832 C C . ALA A 1 250 ? -21.831 0.614 15.493 1.00 84.69 250 ALA A C 1
ATOM 1834 O O . ALA A 1 250 ? -22.955 0.859 15.059 1.00 84.69 250 ALA A O 1
ATOM 1835 N N . GLU A 1 251 ? -21.119 1.498 16.195 1.00 83.81 251 GLU A N 1
ATOM 1836 C CA . GLU A 1 251 ? -21.584 2.838 16.571 1.00 83.81 251 GLU A CA 1
ATOM 1837 C C . GLU A 1 251 ? -21.268 3.889 15.492 1.00 83.81 251 GLU A C 1
ATOM 1839 O O . GLU A 1 251 ? -21.591 5.071 15.636 1.00 83.81 251 GLU A O 1
ATOM 1844 N N . SER A 1 252 ? -20.626 3.488 14.389 1.00 81.69 252 SER A N 1
ATOM 1845 C CA . SER A 1 252 ? -20.277 4.410 13.312 1.00 81.69 252 SER A CA 1
ATOM 1846 C C . SER A 1 252 ? -21.507 4.951 12.576 1.00 81.69 252 SER A C 1
ATOM 1848 O O . SER A 1 252 ? -22.489 4.250 12.328 1.00 81.69 252 SER A O 1
ATOM 1850 N N . ASP A 1 253 ? -21.424 6.213 12.139 1.00 85.62 253 ASP A N 1
ATOM 1851 C CA . ASP A 1 253 ? -22.418 6.815 11.247 1.00 85.62 253 ASP A CA 1
ATOM 1852 C C . ASP A 1 253 ? -22.290 6.228 9.829 1.00 85.62 253 ASP A C 1
ATOM 1854 O O . ASP A 1 253 ? -21.684 6.806 8.915 1.00 85.62 253 ASP A O 1
ATOM 1858 N N . ARG A 1 254 ? -22.858 5.031 9.658 1.00 90.88 254 ARG A N 1
ATOM 1859 C CA . ARG A 1 254 ? -22.865 4.270 8.403 1.00 90.88 254 ARG A CA 1
ATOM 1860 C C . ARG A 1 254 ? -23.528 5.034 7.260 1.00 90.88 254 ARG A C 1
ATOM 1862 O O . ARG A 1 254 ? -23.166 4.823 6.105 1.00 90.88 254 ARG A O 1
ATOM 1869 N N . SER A 1 255 ? -24.452 5.950 7.558 1.00 92.50 255 SER A N 1
ATOM 1870 C CA . SER A 1 255 ? -25.122 6.756 6.533 1.00 92.50 255 SER A CA 1
ATOM 1871 C C . SER A 1 255 ? -24.135 7.667 5.795 1.00 92.50 255 SER A C 1
ATOM 1873 O O . SER A 1 255 ? -24.183 7.757 4.570 1.00 92.50 255 SER A O 1
ATOM 1875 N N . ARG A 1 256 ? -23.169 8.249 6.521 1.00 92.12 256 ARG A N 1
ATOM 1876 C CA . ARG A 1 256 ? -22.104 9.091 5.952 1.00 92.12 256 ARG A CA 1
ATOM 1877 C C . ARG A 1 256 ? -20.958 8.284 5.353 1.00 92.12 256 ARG A C 1
ATOM 1879 O O . ARG A 1 256 ? -20.367 8.711 4.367 1.00 92.12 256 ARG A O 1
ATOM 1886 N N . LEU A 1 257 ? -20.629 7.126 5.928 1.00 94.06 257 LEU A N 1
ATOM 1887 C CA . LEU A 1 257 ? -19.537 6.283 5.422 1.00 94.06 257 LEU A CA 1
ATOM 1888 C C . LEU A 1 257 ? -19.902 5.552 4.121 1.00 94.06 257 LEU A C 1
ATOM 1890 O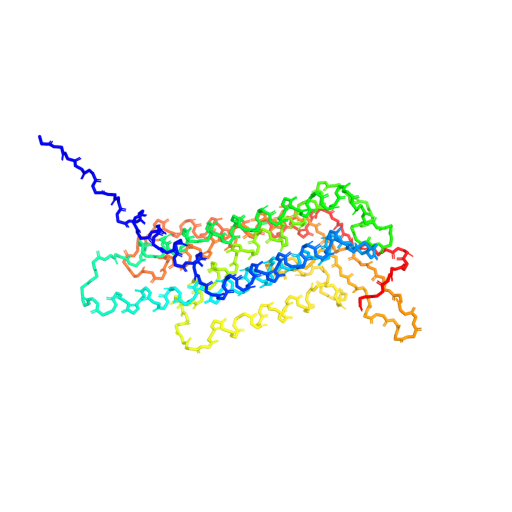 O . LEU A 1 257 ? -19.023 5.300 3.300 1.00 94.06 257 LEU A O 1
ATOM 1894 N N . ARG A 1 258 ? -21.184 5.234 3.897 1.00 96.75 258 ARG A N 1
ATOM 1895 C CA . ARG A 1 258 ? -21.643 4.480 2.722 1.00 96.75 258 ARG A CA 1
ATOM 1896 C C . ARG A 1 258 ? -21.332 5.181 1.395 1.00 96.75 258 ARG A C 1
ATOM 1898 O O . ARG A 1 258 ? -20.742 4.525 0.540 1.00 96.75 258 ARG A O 1
ATOM 1905 N N . PRO A 1 259 ? -21.684 6.467 1.184 1.00 98.00 259 PRO A N 1
ATOM 1906 C CA . PRO A 1 259 ? -21.357 7.144 -0.068 1.00 98.00 259 PRO A CA 1
ATOM 1907 C C . PRO A 1 259 ? -19.844 7.263 -0.279 1.00 98.00 259 PRO A C 1
ATOM 1909 O O . PRO A 1 259 ? -19.395 7.140 -1.413 1.00 98.00 259 PRO A O 1
ATOM 1912 N N . LEU A 1 260 ? -19.051 7.420 0.790 1.00 97.69 260 LEU A N 1
ATOM 1913 C CA . LEU A 1 260 ? -17.587 7.435 0.697 1.00 97.69 260 LEU A CA 1
ATOM 1914 C C . LEU A 1 260 ? -17.038 6.078 0.247 1.00 97.69 260 LEU A C 1
ATOM 1916 O O . LEU A 1 260 ? -16.235 6.026 -0.673 1.00 97.69 260 LEU A O 1
ATOM 1920 N N . LEU A 1 261 ? -17.503 4.977 0.843 1.00 97.62 261 LEU A N 1
ATOM 1921 C CA . LEU A 1 261 ? -17.120 3.624 0.430 1.00 97.62 261 LEU A CA 1
ATOM 1922 C C . LEU A 1 261 ? -17.469 3.355 -1.036 1.00 97.62 261 LEU A C 1
ATOM 1924 O O . LEU A 1 261 ? -16.618 2.892 -1.788 1.00 97.62 261 LEU A O 1
ATOM 1928 N N . VAL A 1 262 ? -18.702 3.669 -1.445 1.00 98.44 262 VAL A N 1
ATOM 1929 C CA . VAL A 1 262 ? -19.164 3.462 -2.827 1.00 98.44 262 VAL A CA 1
ATOM 1930 C C . VAL A 1 262 ? -18.377 4.334 -3.804 1.00 98.44 262 VAL A C 1
ATOM 1932 O O . VAL A 1 262 ? -17.933 3.836 -4.834 1.00 98.44 262 VAL A O 1
ATOM 1935 N N . GLY A 1 263 ? -18.158 5.609 -3.474 1.00 98.56 263 GLY A N 1
ATOM 1936 C CA . GLY A 1 263 ? -17.386 6.534 -4.302 1.00 98.56 263 GLY A CA 1
ATOM 1937 C C . GLY A 1 263 ? -15.931 6.097 -4.467 1.00 98.56 263 GLY A C 1
ATOM 1938 O O . GLY A 1 263 ? -15.433 6.044 -5.590 1.00 98.56 263 GLY A O 1
ATOM 1939 N N . THR A 1 264 ? -15.260 5.710 -3.378 1.00 98.56 264 THR A N 1
ATOM 1940 C CA . THR A 1 264 ? -13.874 5.221 -3.436 1.00 98.56 264 THR A CA 1
ATOM 1941 C C . THR A 1 264 ? -13.776 3.881 -4.169 1.00 98.56 264 THR A C 1
ATOM 1943 O O . THR A 1 264 ? -12.826 3.671 -4.919 1.00 98.56 264 THR A O 1
ATOM 1946 N N . LEU A 1 265 ? -14.765 2.990 -4.023 1.00 98.50 265 LEU A N 1
ATOM 1947 C CA . LEU A 1 265 ? -14.824 1.740 -4.786 1.00 98.50 265 LEU A CA 1
ATOM 1948 C C . LEU A 1 265 ? -14.989 2.003 -6.285 1.00 98.50 265 LEU A C 1
ATOM 1950 O O . LEU A 1 265 ? -14.263 1.421 -7.087 1.00 98.50 265 LEU A O 1
ATOM 1954 N N . ALA A 1 266 ? -15.897 2.903 -6.667 1.00 98.62 266 ALA A N 1
ATOM 1955 C CA . ALA A 1 266 ? -16.075 3.295 -8.061 1.00 98.62 266 ALA A CA 1
ATOM 1956 C C . ALA A 1 266 ? -14.786 3.897 -8.638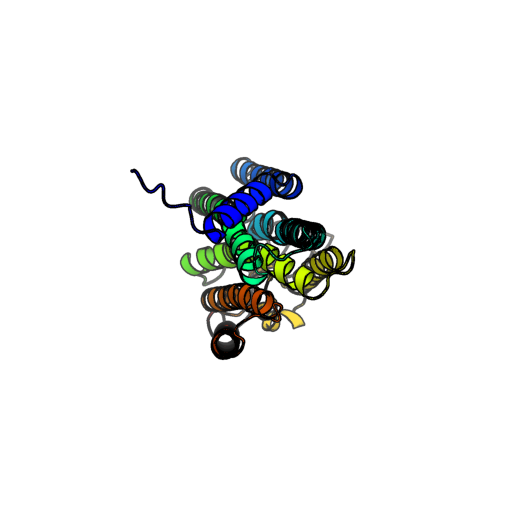 1.00 98.62 266 ALA A C 1
ATOM 1958 O O . ALA A 1 266 ? -14.376 3.522 -9.735 1.00 98.62 266 ALA A O 1
ATOM 1959 N N . LEU A 1 267 ? -14.103 4.760 -7.878 1.00 98.62 267 LEU A N 1
ATOM 1960 C CA . LEU A 1 267 ? -12.808 5.317 -8.269 1.00 98.62 267 LEU A CA 1
ATOM 1961 C C . LEU A 1 267 ? -11.752 4.225 -8.479 1.00 98.62 267 LEU A C 1
ATOM 1963 O O . LEU A 1 267 ? -11.043 4.262 -9.480 1.00 98.62 267 LEU A O 1
ATOM 1967 N N . ALA A 1 268 ? -11.665 3.245 -7.574 1.00 98.38 268 ALA A N 1
ATOM 1968 C CA . ALA A 1 268 ? -10.740 2.122 -7.710 1.00 98.38 268 AL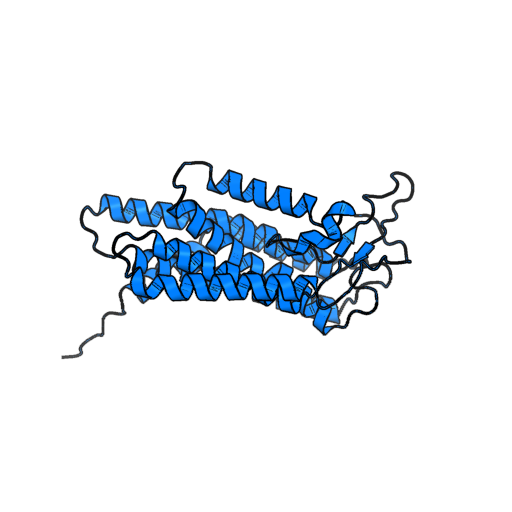A A CA 1
ATOM 1969 C C . ALA A 1 268 ? -11.016 1.323 -8.994 1.00 98.38 268 ALA A C 1
ATOM 1971 O O . ALA A 1 268 ? -10.090 1.042 -9.748 1.00 98.38 268 ALA A O 1
ATOM 1972 N N . VAL A 1 269 ? -12.284 1.019 -9.287 1.00 98.38 269 VAL A N 1
ATOM 1973 C CA . VAL A 1 269 ? -12.675 0.305 -10.514 1.00 98.38 269 VAL A CA 1
ATOM 1974 C C . VAL A 1 269 ? -12.326 1.113 -11.765 1.00 98.38 269 VAL A C 1
ATOM 1976 O O . VAL A 1 269 ? -11.725 0.571 -12.688 1.00 98.38 269 VAL A O 1
ATOM 1979 N N . VAL A 1 270 ? -12.642 2.411 -11.796 1.00 98.50 270 VAL A N 1
ATOM 1980 C CA . VAL A 1 270 ? -12.307 3.289 -12.931 1.00 98.50 270 VAL A CA 1
ATOM 1981 C C . VAL A 1 270 ? -10.795 3.363 -13.138 1.00 98.50 270 VAL A C 1
ATOM 1983 O O . VAL A 1 270 ? -10.326 3.228 -14.265 1.00 98.50 270 VAL A O 1
ATOM 1986 N N . ALA A 1 271 ? -10.022 3.528 -12.064 1.00 98.19 271 ALA A N 1
ATOM 1987 C CA . ALA A 1 271 ? -8.565 3.571 -12.128 1.00 98.19 271 ALA A CA 1
ATOM 1988 C C . ALA A 1 271 ? -7.961 2.232 -12.579 1.00 98.19 271 ALA A C 1
ATOM 1990 O O . ALA A 1 271 ? -7.005 2.222 -13.354 1.00 98.19 271 ALA A O 1
ATOM 1991 N N . LEU A 1 272 ? -8.537 1.101 -12.164 1.00 97.44 272 LEU A N 1
ATOM 1992 C CA . LEU A 1 272 ? -8.134 -0.224 -12.633 1.00 97.44 272 LEU A CA 1
ATOM 1993 C C . LEU A 1 272 ? -8.415 -0.397 -14.133 1.00 97.44 272 LEU A C 1
ATOM 1995 O O . LEU A 1 272 ? -7.527 -0.801 -14.878 1.00 97.44 272 LEU A O 1
ATOM 1999 N N . VAL A 1 273 ? -9.607 -0.024 -14.605 1.00 97.44 273 VAL A N 1
ATOM 2000 C CA . VAL A 1 273 ? -9.939 -0.062 -16.041 1.00 97.44 273 VAL A CA 1
ATOM 2001 C C . VAL A 1 273 ? -9.011 0.856 -16.838 1.00 97.44 273 VAL A C 1
ATOM 2003 O O . VAL A 1 273 ? -8.480 0.449 -17.870 1.00 97.44 273 VAL A O 1
ATOM 2006 N N . ALA A 1 274 ? -8.743 2.067 -16.344 1.00 97.56 274 ALA A N 1
ATOM 2007 C CA . ALA A 1 274 ? -7.778 2.984 -16.948 1.00 97.56 274 ALA A CA 1
ATOM 2008 C C . ALA A 1 274 ? -6.358 2.391 -16.965 1.00 97.56 274 ALA A C 1
ATOM 2010 O O . ALA A 1 274 ? -5.629 2.563 -17.935 1.00 97.56 274 ALA A O 1
ATOM 2011 N N . THR A 1 275 ? -5.974 1.639 -15.933 1.00 96.00 275 THR A N 1
ATOM 2012 C CA . THR A 1 275 ? -4.692 0.924 -15.893 1.00 96.00 275 THR A CA 1
ATOM 2013 C C . THR A 1 275 ? -4.590 -0.111 -17.006 1.00 96.00 275 THR A C 1
ATOM 2015 O O . THR A 1 275 ? -3.545 -0.203 -17.636 1.00 96.00 275 THR A O 1
ATOM 2018 N N . MET A 1 276 ? -5.660 -0.867 -17.258 1.00 95.25 276 MET A N 1
ATOM 2019 C CA . MET A 1 276 ? -5.684 -1.925 -18.276 1.00 95.25 276 MET A CA 1
ATOM 2020 C C . MET A 1 276 ? -5.792 -1.393 -19.712 1.00 95.25 276 MET A C 1
ATOM 2022 O O . MET A 1 276 ? -5.450 -2.106 -20.648 1.00 95.25 276 MET A O 1
ATOM 2026 N N . THR A 1 277 ? -6.307 -0.175 -19.895 1.00 95.44 277 THR A N 1
ATOM 2027 C CA . THR A 1 277 ? -6.619 0.393 -21.221 1.00 95.44 277 THR A CA 1
ATOM 2028 C C . THR A 1 277 ? -5.648 1.481 -21.676 1.00 95.44 277 THR A C 1
ATOM 2030 O O . THR A 1 277 ? -5.595 1.784 -22.866 1.00 95.44 277 THR A O 1
ATOM 2033 N N . LEU A 1 278 ? -4.878 2.069 -20.758 1.00 94.38 278 LEU A N 1
ATOM 2034 C CA . LEU A 1 278 ? -3.887 3.110 -21.039 1.00 94.38 278 LEU A CA 1
ATOM 2035 C C . LEU A 1 278 ? -2.462 2.583 -20.826 1.00 94.38 278 LEU A C 1
ATOM 2037 O O . LEU A 1 278 ? -2.254 1.575 -20.160 1.00 94.38 278 LEU A O 1
ATOM 2041 N N . GLY A 1 279 ? -1.462 3.331 -21.297 1.00 90.88 279 GLY A N 1
ATOM 2042 C CA . GLY A 1 279 ? -0.047 2.997 -21.105 1.00 90.88 279 GLY A CA 1
ATOM 2043 C C . GLY A 1 279 ? 0.474 2.042 -22.177 1.00 90.88 279 GLY A C 1
ATOM 2044 O O . GLY A 1 279 ? 0.211 2.259 -23.358 1.00 90.88 279 GLY A O 1
ATOM 2045 N N . LEU A 1 280 ? 1.252 1.030 -21.786 1.00 91.12 280 LEU A N 1
ATOM 2046 C CA . LEU A 1 280 ? 1.790 0.049 -22.734 1.00 91.12 280 LEU A CA 1
ATOM 2047 C C . LEU A 1 280 ? 0.663 -0.884 -23.216 1.00 91.12 280 LEU A C 1
ATOM 2049 O O . LEU A 1 280 ? 0.065 -1.557 -22.376 1.00 91.12 280 LEU A O 1
ATOM 2053 N N . PRO A 1 281 ? 0.357 -0.947 -24.527 1.00 90.50 281 PRO A N 1
ATOM 2054 C CA . PRO A 1 281 ? -0.768 -1.743 -25.026 1.00 90.50 281 PRO A CA 1
ATOM 2055 C C . PRO A 1 281 ? -0.499 -3.250 -24.951 1.00 90.50 281 PRO A C 1
ATOM 2057 O O . PRO A 1 281 ? -1.398 -4.029 -24.640 1.00 90.50 281 PRO A O 1
ATOM 2060 N N . ASP A 1 282 ? 0.750 -3.648 -25.182 1.00 90.56 282 ASP A N 1
ATOM 2061 C CA . ASP A 1 282 ? 1.199 -5.033 -25.161 1.00 90.56 282 ASP A CA 1
ATOM 2062 C C . ASP A 1 282 ? 2.530 -5.147 -24.416 1.00 90.56 282 ASP A C 1
ATOM 2064 O O . ASP A 1 282 ? 3.244 -4.162 -24.207 1.00 90.56 282 ASP A O 1
ATOM 2068 N N . ALA A 1 283 ? 2.844 -6.370 -23.992 1.00 90.62 283 ALA A N 1
ATOM 2069 C CA . ALA A 1 283 ? 4.094 -6.666 -23.314 1.00 90.62 283 ALA A CA 1
ATOM 2070 C C . ALA A 1 283 ? 5.290 -6.426 -24.251 1.00 90.62 283 ALA A C 1
ATOM 2072 O O . ALA A 1 283 ? 5.286 -6.864 -25.403 1.00 90.62 283 ALA A O 1
ATOM 2073 N N . VAL A 1 284 ? 6.335 -5.769 -23.748 1.00 90.44 284 VAL A N 1
ATOM 2074 C CA . VAL A 1 284 ? 7.553 -5.475 -24.518 1.00 90.44 284 VAL A CA 1
ATOM 2075 C C . VAL A 1 284 ? 8.685 -6.340 -23.990 1.00 90.44 284 VAL A C 1
ATOM 2077 O O . VAL A 1 284 ? 9.034 -6.261 -22.815 1.00 90.44 284 VAL A O 1
ATOM 2080 N N . ARG A 1 285 ? 9.267 -7.172 -24.854 1.00 89.31 285 ARG A N 1
ATOM 2081 C CA . ARG A 1 285 ? 10.409 -8.030 -24.507 1.00 89.31 285 ARG A CA 1
ATOM 2082 C C . ARG A 1 285 ? 11.713 -7.273 -24.743 1.00 89.31 285 ARG A C 1
ATOM 2084 O O . ARG A 1 285 ? 11.848 -6.613 -25.772 1.00 89.31 285 ARG A O 1
ATOM 2091 N N . ASN A 1 286 ? 12.664 -7.369 -23.815 1.00 87.06 286 ASN A N 1
ATOM 2092 C CA . ASN A 1 286 ? 14.004 -6.835 -24.031 1.00 87.06 286 ASN A CA 1
ATOM 2093 C C . ASN A 1 286 ? 14.726 -7.740 -25.043 1.00 87.06 286 ASN A C 1
ATOM 2095 O O . ASN A 1 286 ? 14.868 -8.934 -24.767 1.00 87.06 286 ASN A O 1
ATOM 2099 N N . PRO A 1 287 ? 15.165 -7.226 -26.207 1.00 84.44 287 PRO A N 1
ATOM 2100 C CA . PRO A 1 287 ? 15.911 -8.032 -27.169 1.00 84.44 287 PRO A CA 1
ATOM 2101 C C . PRO A 1 287 ? 17.328 -8.379 -26.688 1.00 84.44 287 PRO A C 1
ATOM 2103 O O . PRO A 1 287 ? 17.958 -9.265 -27.262 1.00 84.44 287 PRO A O 1
ATOM 2106 N N . LEU A 1 288 ? 17.845 -7.683 -25.671 1.00 83.50 288 LEU A N 1
ATOM 2107 C CA . LEU A 1 288 ? 19.177 -7.913 -25.127 1.00 83.50 288 LEU A CA 1
ATOM 2108 C C . LEU A 1 288 ? 19.112 -8.892 -23.942 1.00 83.50 288 LEU A C 1
ATOM 2110 O O . LEU A 1 288 ? 18.340 -8.654 -23.009 1.00 83.50 288 LEU A O 1
ATOM 2114 N N . PRO A 1 289 ? 19.918 -9.970 -23.940 1.00 75.19 289 PRO A N 1
ATOM 2115 C CA . PRO A 1 289 ? 20.058 -10.824 -22.768 1.00 75.19 289 PRO A CA 1
ATOM 2116 C C . PRO A 1 289 ? 20.792 -10.068 -21.655 1.00 75.19 289 PRO A C 1
ATOM 2118 O O . PRO A 1 289 ? 21.827 -9.445 -21.898 1.00 75.19 289 PRO A O 1
ATOM 2121 N N . GLY A 1 290 ? 20.257 -10.128 -20.437 1.00 68.62 290 GLY A N 1
ATOM 2122 C CA . GLY A 1 290 ? 20.887 -9.597 -19.230 1.00 68.62 290 GLY A CA 1
ATOM 2123 C C . GLY A 1 290 ? 21.410 -10.713 -18.321 1.00 68.62 290 GLY A C 1
ATOM 2124 O O . GLY A 1 290 ? 21.051 -11.879 -18.512 1.00 68.62 290 GLY A O 1
ATOM 2125 N N . PRO A 1 291 ? 22.243 -10.380 -17.321 1.00 62.72 291 PRO A N 1
ATOM 2126 C CA . PRO A 1 291 ? 22.649 -11.345 -16.303 1.00 62.72 291 PRO A CA 1
ATOM 2127 C C . PRO A 1 291 ? 21.414 -11.942 -15.608 1.00 62.72 291 PRO A C 1
ATOM 2129 O O . PRO A 1 291 ? 20.445 -11.233 -15.325 1.00 62.72 291 PRO A O 1
ATOM 2132 N N . SER A 1 292 ? 21.400 -13.258 -15.389 1.00 58.97 292 SER A N 1
ATOM 2133 C CA . SER A 1 292 ? 20.418 -13.903 -14.510 1.00 58.97 292 SER A CA 1
ATOM 2134 C C . SER A 1 292 ? 20.721 -13.585 -13.045 1.00 58.97 292 SER A C 1
ATOM 2136 O O . SER A 1 292 ? 21.890 -13.542 -12.663 1.00 58.97 292 SER A O 1
ATOM 2138 N N . PHE A 1 293 ? 19.670 -13.390 -12.248 1.00 53.84 293 PHE A N 1
ATOM 2139 C CA . PHE A 1 293 ? 19.759 -13.311 -10.787 1.00 53.84 293 PHE A CA 1
ATOM 2140 C C . PHE A 1 293 ? 20.099 -14.662 -10.154 1.00 53.84 293 PHE A C 1
ATOM 2142 O O . PHE A 1 293 ? 19.616 -15.690 -10.684 1.00 53.84 293 PHE A O 1
#

Sequence (293 aa):
MSTTLTPPVLATLARREIRHYATSWLFLTGVAVALASTVQSFLVDDGTSSTMTMIVPAALIGVVGLLVMAGLVRRSDRAAAAAGAVAVPERTRTLALAAAVVVPLATALLWFAAALVLLAVQPPSAAAVPFGPVSTAHVVVVMAALGVVPAVGGPLLGLVVTRWLPQRGVTAITAVAVVLVTILLQGNFEATWRWHVVWPWVYWYGPLSWGDAGSGASSWVALPGSPAAWVVYQLALCALCVLVAMWHDAESDRSRLRPLLVGTLALAVVALVATMTLGLPDAVRNPLPGPSF

Secondary structure (DSSP, 8-state):
-----PPPHHHHHHHHHHHHHHT-HHHHHHHHHHHHHHHHHHH---S--TTGGGHHHIIIIIIHHHHHHHHHHHHHHHHHHHHSS-SS-HHHHHHHHHHTTHHHHHHHHHHHHHHHHHHHHSPPPTTSSS-SS--HHHHHHHHHHHHHHHHHHHHHHHHHHHHH--STTHHHHHHHHHHHHHHHHSSSSGGGTTTGGGSSS--SEEES-S--TTT-EE-EEEPSB-HHHHHHHHHHHHHHHHHHHHHT-TTS-HHHHHHHHHHHHHHHHHHHHHHHHSSBSS-EE-SS-EE--

Foldseek 3Di:
DDPPPDPDPLVVLLVVLLVQLLPDPQQVVLLVVLVVVLVVLVVDPPLAALLVSLLSLLLSQQLSLLVSLLVLLVVVVVVCVVVVDNPDALLSNLSSSLSSLVNSLVSLVVSLVSSVVSCVVRPHDQQYPPHDPDDPVQSSLLSCLSRRLSSSLRNLNSLLCCLVPVDPCSSVVVSVVLVVVQVVQQQCDPVNLLPSLVRSHYHQKHWPDLDPPPPQWTKMKGGDFGSNLSSQLSVLSSVLSSLSSSVSRPPDPCVVSVVVNVVSVVSNVVSSVNRSPDDGVGMDIRPDIDGRD

pLDDT: mean 88.78, std 12.81, range [31.06, 98.62]